Protein 7N7H (pdb70)

InterPro domains:
  IPR006638 Elp3/MiaA/NifB-like, radical SAM core domain [SM00729] (4-213)
  IPR007197 Radical SAM [PF04055] (9-141)
  IPR007197 Radical SAM [PS51918] (1-220)
  IPR007197 Radical SAM [SFLDS00029] (2-292)
  IPR013785 Aldolase-type TIM barrel [G3DSA:3.20.20.70] (3-265)
  IPR026372 S-adenosylmethionine-dependent nucleotide dehydratase RSAD2 [TIGR04278] (1-292)
  IPR051196 RSAD2 and Viperin antiviral [PTHR21339] (2-292)
  IPR058240 Radical SAM superfamily [SSF102114] (3-248)

B-factor: mean 20.27, std 10.83, range [7.97, 74.07]

Structure (mmCIF, N/CA/C/O backbone):
data_7N7H
#
_entry.id   7N7H
#
_cell.length_a   36.875
_cell.length_b   50.533
_cell.length_c   137.746
_cell.angle_alpha   90.000
_cell.angle_beta   90.000
_cell.angle_gamma   90.000
#
_symmetry.space_group_name_H-M   'P 21 21 21'
#
loop_
_entity.id
_entity.type
_entity.pdbx_description
1 polymer 'VIPERIN-LIKE ENZYME'
2 non-polymer 'IRON/SULFUR CLUSTER'
3 non-polymer S-ADENOSYLMETHIONINE
4 non-polymer "CYTIDINE-5'-TRIPHOSPHATE"
5 non-polymer 'SODIUM ION'
6 water water
#
loop_
_atom_site.group_PDB
_atom_site.id
_atom_site.type_symbol
_atom_site.label_atom_id
_atom_site.label_alt_id
_atom_site.label_comp_id
_atom_site.label_asym_id
_atom_site.label_entity_id
_atom_site.label_seq_id
_atom_site.pdbx_PDB_ins_code
_atom_site.Cartn_x
_atom_site.Cartn_y
_atom_site.Cartn_z
_atom_site.occupancy
_atom_site.B_iso_or_equiv
_atom_site.auth_seq_id
_atom_site.auth_comp_id
_atom_site.auth_asym_id
_atom_site.auth_atom_id
_atom_site.pdbx_PDB_model_num
ATOM 1 N N . MET A 1 1 ? 28.425 67.167 166.712 1.00 52.08 0 MET A N 1
ATOM 2 C CA . MET A 1 1 ? 27.072 67.066 166.158 1.00 48.99 0 MET A CA 1
ATOM 3 C C . MET A 1 1 ? 27.010 65.951 165.128 1.00 45.23 0 MET A C 1
ATOM 4 O O . MET A 1 1 ? 27.909 65.839 164.257 1.00 46.39 0 MET A O 1
ATOM 9 N N . THR A 1 2 ? 25.958 65.120 165.207 1.00 37.22 1 THR A N 1
ATOM 10 C CA . THR A 1 2 ? 25.827 64.036 164.239 1.00 31.26 1 THR A CA 1
ATOM 11 C C . THR A 1 2 ? 25.268 64.544 162.898 1.00 26.51 1 THR A C 1
ATOM 12 O O . THR A 1 2 ? 24.237 65.223 162.849 1.00 28.81 1 THR A O 1
ATOM 16 N N . VAL A 1 3 ? 25.953 64.177 161.825 1.00 23.11 2 VAL A N 1
ATOM 17 C CA . VAL A 1 3 ? 25.501 64.555 160.477 1.00 21.83 2 VAL A CA 1
ATOM 18 C C . VAL A 1 3 ? 24.461 63.542 160.024 1.00 20.33 2 VAL A C 1
ATOM 19 O O . VAL A 1 3 ? 24.737 62.310 160.084 1.00 21.79 2 VAL A O 1
ATOM 23 N N . PRO A 1 4 ? 23.323 63.988 159.482 1.00 18.70 3 PRO A N 1
ATOM 24 C CA . PRO A 1 4 ? 22.282 63.025 159.022 1.00 16.74 3 PRO A CA 1
ATOM 25 C C . PRO A 1 4 ? 22.611 62.490 157.636 1.00 16.73 3 PRO A C 1
ATOM 26 O O . PRO A 1 4 ? 21.924 62.820 156.651 1.00 16.77 3 PRO A O 1
ATOM 30 N N . VAL A 1 5 ? 23.607 61.593 157.566 1.00 15.21 4 VAL A N 1
ATOM 31 C CA A VAL A 1 5 ? 24.190 61.236 156.288 0.38 16.37 4 VAL A CA 1
ATOM 32 C CA B VAL A 1 5 ? 24.186 61.249 156.285 0.62 16.71 4 VAL A CA 1
ATOM 33 C C . VAL A 1 5 ? 23.228 60.424 155.432 1.00 14.63 4 VAL A C 1
ATOM 34 O O . VAL A 1 5 ? 23.258 60.536 154.177 1.00 14.71 4 VAL A O 1
ATOM 41 N N . SER A 1 6 ? 22.386 59.598 156.054 1.00 13.88 5 SER A N 1
ATOM 42 C CA . SER A 1 6 ? 21.522 58.685 155.321 1.00 12.09 5 SER A CA 1
ATOM 43 C C . SER A 1 6 ? 20.178 58.668 156.031 1.00 12.20 5 SER A C 1
ATOM 44 O O . SER A 1 6 ? 20.101 58.307 157.228 1.00 12.17 5 SER A O 1
ATOM 47 N N . VAL A 1 7 ? 19.128 59.064 155.329 1.00 10.64 6 VAL A N 1
ATOM 48 C CA . VAL A 1 7 ? 17.839 59.370 155.965 1.00 10.88 6 VAL A CA 1
ATOM 49 C C . VAL A 1 7 ? 16.674 58.671 155.266 1.00 12.32 6 VAL A C 1
ATOM 50 O O . VAL A 1 7 ? 16.595 58.671 154.027 1.00 12.54 6 VAL A O 1
ATOM 54 N N . ASN A 1 8 ? 15.797 58.067 156.043 1.00 10.38 7 ASN A N 1
ATOM 55 C CA . ASN A 1 8 ? 14.579 57.478 155.518 1.00 10.60 7 ASN A CA 1
ATOM 56 C C . ASN A 1 8 ? 13.428 58.460 155.662 1.00 11.80 7 ASN A C 1
ATOM 57 O O . ASN A 1 8 ? 13.253 59.091 156.724 1.00 13.52 7 ASN A O 1
ATOM 62 N N . TYR A 1 9 ? 12.706 58.681 154.587 1.00 10.35 8 TYR A N 1
ATOM 63 C CA . TYR A 1 9 ? 11.503 59.515 154.620 1.00 9.64 8 TYR A CA 1
ATOM 64 C C . TYR A 1 9 ? 10.267 58.693 154.313 1.00 10.24 8 TYR A C 1
ATOM 65 O O . TYR A 1 9 ? 10.089 58.249 153.179 1.00 10.63 8 TYR A O 1
ATOM 74 N N . HIS A 1 10 ? 9.538 58.373 155.357 1.00 10.16 9 HIS A N 1
ATOM 75 C CA . HIS A 1 10 ? 8.300 57.579 155.233 1.00 10.87 9 HIS A CA 1
ATOM 76 C C . HIS A 1 10 ? 7.186 58.559 154.927 1.00 11.39 9 HIS A C 1
ATOM 77 O O . HIS A 1 10 ? 6.435 59.029 155.810 1.00 11.24 9 HIS A O 1
ATOM 84 N N . PHE A 1 11 ? 7.068 58.890 153.642 1.00 11.51 10 PHE A N 1
ATOM 85 C CA . PHE A 1 11 ? 6.314 60.072 153.333 1.00 10.53 10 PHE A CA 1
ATOM 86 C C . PHE A 1 11 ? 4.820 59.782 153.368 1.00 10.82 10 PHE A C 1
ATOM 87 O O . PHE A 1 11 ? 4.019 60.739 153.420 1.00 12.61 10 PHE A O 1
ATOM 95 N N . THR A 1 12 ? 4.400 58.518 153.335 1.00 10.78 11 THR A N 1
ATOM 96 C CA . THR A 1 12 ? 3.005 58.129 153.470 1.00 11.59 11 THR A CA 1
ATOM 97 C C . THR A 1 12 ? 2.970 56.909 154.378 1.00 10.64 11 THR A C 1
ATOM 98 O O . THR A 1 12 ? 3.899 56.072 154.346 1.00 11.24 11 THR A O 1
ATOM 102 N N . ARG A 1 13 ? 1.853 56.764 155.121 1.00 10.62 12 ARG A N 1
ATOM 103 C CA . ARG A 1 13 ? 1.556 55.537 155.887 1.00 9.94 12 ARG A CA 1
ATOM 104 C C . ARG A 1 13 ? 0.533 54.658 155.192 1.00 12.79 12 ARG A C 1
ATOM 105 O O . ARG A 1 13 ? 0.184 53.608 155.737 1.00 12.50 12 ARG A O 1
ATOM 113 N N . GLN A 1 14 ? 0.013 55.046 154.026 1.00 13.00 13 GLN A N 1
ATOM 114 C CA . GLN A 1 14 ? -0.982 54.225 153.380 1.00 12.16 13 GLN A CA 1
ATOM 115 C C . GLN A 1 14 ? -0.276 53.056 152.683 1.00 10.22 13 GLN A C 1
ATOM 116 O O . GLN A 1 14 ? 0.843 53.210 152.200 1.00 12.62 13 GLN A O 1
ATOM 122 N N . CYS A 1 15 ? -0.922 51.899 152.647 1.00 11.32 14 CYS A N 1
ATOM 123 C CA . CYS A 1 15 ? -0.353 50.734 152.011 1.00 10.85 14 CYS A CA 1
ATOM 124 C C . CYS A 1 15 ? -1.445 49.880 151.441 1.00 14.55 14 CYS A C 1
ATOM 125 O O . CYS A 1 15 ? -2.560 49.825 151.975 1.00 15.73 14 CYS A O 1
ATOM 128 N N . ASN A 1 16 ? -1.110 49.115 150.407 1.00 14.08 15 ASN A N 1
ATOM 129 C CA . ASN A 1 16 ? -2.057 48.190 149.830 1.00 13.54 15 ASN A CA 1
ATOM 130 C C . ASN A 1 16 ? -1.931 46.780 150.344 1.00 12.81 15 ASN A C 1
ATOM 131 O O . ASN A 1 16 ? -2.785 45.961 149.980 1.00 15.80 15 ASN A O 1
ATOM 136 N N . TYR A 1 17 ? -0.888 46.431 151.107 1.00 11.54 16 TYR A N 1
ATOM 137 C CA . TYR A 1 17 ? -0.685 45.087 151.674 1.00 12.29 16 TYR A CA 1
ATOM 138 C C . TYR A 1 17 ? -1.108 45.088 153.147 1.00 13.67 16 TYR A C 1
ATOM 139 O O . TYR A 1 17 ? -1.640 46.072 153.668 1.00 14.52 16 TYR A O 1
ATOM 148 N N . GLN A 1 18 ? -0.946 43.943 153.784 1.00 13.53 17 GLN A N 1
ATOM 149 C CA . GLN A 1 18 ? -1.503 43.781 155.123 1.00 14.60 17 GLN A CA 1
ATOM 150 C C . GLN A 1 18 ? -0.566 43.000 156.012 1.00 15.03 17 GLN A C 1
ATOM 151 O O . GLN A 1 18 ? -1.038 42.231 156.862 1.00 15.65 17 GLN A O 1
ATOM 157 N N . CYS A 1 19 ? 0.735 43.154 155.841 1.00 11.79 18 CYS A N 1
ATOM 158 C CA . CYS A 1 19 ? 1.692 42.313 156.542 1.00 11.88 18 CYS A CA 1
ATOM 159 C C . CYS A 1 19 ? 1.444 42.346 158.043 1.00 12.09 18 CYS A C 1
ATOM 160 O O . CYS A 1 19 ? 1.382 43.426 158.689 1.00 11.00 18 CYS A O 1
ATOM 163 N N . GLY A 1 20 ? 1.344 41.142 158.615 1.00 12.00 19 GLY A N 1
ATOM 164 C CA . GLY A 1 20 ? 0.888 41.046 159.990 1.00 10.76 19 GLY A CA 1
ATOM 165 C C . GLY A 1 20 ? 1.840 41.648 161.030 1.00 11.45 19 GLY A C 1
ATOM 166 O O . GLY A 1 20 ? 1.394 41.981 162.133 1.00 13.89 19 GLY A O 1
ATOM 167 N N . PHE A 1 21 ? 3.119 41.737 160.724 1.00 11.41 20 PHE A N 1
ATOM 168 C CA . PHE A 1 21 ? 4.082 42.279 161.649 1.00 11.60 20 PHE A CA 1
ATOM 169 C C . PHE A 1 21 ? 4.433 43.713 161.336 1.00 10.50 20 PHE A C 1
ATOM 170 O O . PHE A 1 21 ? 5.361 44.256 161.981 1.00 9.86 20 PHE A O 1
ATOM 178 N N . CYS A 1 22 ? 3.789 44.344 160.363 1.00 9.91 21 CYS A N 1
ATOM 179 C CA . CYS A 1 22 ? 4.235 45.676 159.899 1.00 9.37 21 CYS A CA 1
ATOM 180 C C . CYS A 1 22 ? 4.516 46.593 161.071 1.00 9.76 21 CYS A C 1
ATOM 181 O O . CYS A 1 22 ? 3.618 46.833 161.889 1.00 10.75 21 CYS A O 1
ATOM 184 N N . PHE A 1 23 ? 5.702 47.261 161.036 1.00 9.21 22 PHE A N 1
ATOM 185 C CA . PHE A 1 23 ? 6.099 48.193 162.111 1.00 10.48 22 PHE A CA 1
ATOM 186 C C . PHE A 1 23 ? 5.981 49.658 161.702 1.00 10.15 22 PHE A C 1
ATOM 187 O O . PHE A 1 23 ? 6.461 50.546 162.393 1.00 11.19 22 PHE A O 1
ATOM 195 N N . HIS A 1 24 ? 5.313 49.945 160.581 1.00 9.66 23 HIS A N 1
ATOM 196 C CA . HIS A 1 24 ? 5.123 51.362 160.142 1.00 9.19 23 HIS A CA 1
ATOM 197 C C . HIS A 1 24 ? 3.751 51.406 159.477 1.00 10.92 23 HIS A C 1
ATOM 198 O O . HIS A 1 24 ? 3.573 51.392 158.237 1.00 10.84 23 HIS A O 1
ATOM 205 N N . THR A 1 25 ? 2.746 51.457 160.329 1.00 11.88 24 THR A N 1
ATOM 206 C CA . THR A 1 25 ? 1.366 51.124 159.993 1.00 10.26 24 THR A CA 1
ATOM 207 C C . THR A 1 25 ? 0.563 52.336 159.495 1.00 12.13 24 THR A C 1
ATOM 208 O O . THR A 1 25 ? 0.994 53.506 159.592 1.00 11.81 24 THR A O 1
ATOM 212 N N . ALA A 1 26 ? -0.662 52.068 159.040 1.00 12.12 25 ALA A N 1
ATOM 213 C CA . ALA A 1 26 ? -1.444 53.082 158.348 1.00 14.23 25 ALA A CA 1
ATOM 214 C C . ALA A 1 26 ? -2.253 53.888 159.365 1.00 14.37 25 ALA A C 1
ATOM 215 O O . ALA A 1 26 ? -3.514 54.008 159.368 1.00 15.53 25 ALA A O 1
ATOM 217 N N . LYS A 1 27 ? -1.512 54.554 160.269 1.00 13.17 26 LYS A N 1
ATOM 218 C CA . LYS A 1 27 ? -2.171 55.272 161.346 1.00 15.20 26 LYS A CA 1
ATOM 219 C C . LYS A 1 27 ? -2.763 56.619 160.905 1.00 13.97 26 LYS A C 1
ATOM 220 O O . LYS A 1 27 ? -3.532 57.209 161.643 1.00 16.17 26 LYS A O 1
ATOM 226 N N . THR A 1 28 ? -2.276 57.171 159.813 1.00 14.05 27 THR A N 1
ATOM 227 C CA . THR A 1 28 ? -2.775 58.392 159.206 1.00 13.55 27 THR A CA 1
ATOM 228 C C . THR A 1 28 ? -2.704 58.220 157.692 1.00 14.76 27 THR A C 1
ATOM 229 O O . THR A 1 28 ? -2.059 57.305 157.165 1.00 16.29 27 THR A O 1
ATOM 233 N N . SER A 1 29 ? -3.345 59.128 156.994 1.00 17.00 28 SER A N 1
ATOM 234 C CA . SER A 1 29 ? -3.232 59.280 155.554 1.00 19.01 28 SER A CA 1
ATOM 235 C C . SER A 1 29 ? -2.617 60.608 155.154 1.00 18.79 28 SER A C 1
ATOM 236 O O . SER A 1 29 ? -2.575 60.910 153.957 1.00 20.61 28 SER A O 1
ATOM 239 N N . PHE A 1 30 ? -2.092 61.364 156.110 1.00 16.07 29 PHE A N 1
ATOM 240 C CA . PHE A 1 30 ? -1.480 62.645 155.770 1.00 17.87 29 PHE A CA 1
ATOM 241 C C . PHE A 1 30 ? -0.221 62.446 154.917 1.00 17.38 29 PHE A C 1
ATOM 242 O O . PHE A 1 30 ? 0.642 61.608 155.251 1.00 14.57 29 PHE A O 1
ATOM 250 N N . VAL A 1 31 ? -0.065 63.301 153.874 1.00 14.21 30 VAL A N 1
ATOM 251 C CA . VAL A 1 31 ? 1.159 63.398 153.092 1.00 14.25 30 VAL A CA 1
ATOM 252 C C . VAL A 1 31 ? 1.421 64.890 152.923 1.00 13.29 30 VAL A C 1
ATOM 253 O O . VAL A 1 31 ? 0.486 65.658 152.650 1.00 16.39 30 VAL A O 1
ATOM 257 N N . LEU A 1 32 ? 2.674 65.277 153.041 1.00 14.00 31 LEU A N 1
ATOM 258 C CA . LEU A 1 32 ? 2.973 66.702 152.875 1.00 14.97 31 LEU A CA 1
ATOM 259 C C . LEU A 1 32 ? 2.700 67.122 151.429 1.00 16.94 31 LEU A C 1
ATOM 260 O O . LEU A 1 32 ? 2.915 66.349 150.490 1.00 15.81 31 LEU A O 1
ATOM 265 N N . PRO A 1 33 ? 2.289 68.366 151.218 1.00 17.97 32 PRO A N 1
ATOM 266 C CA . PRO A 1 33 ? 2.382 68.946 149.865 1.00 17.57 32 PRO A CA 1
ATOM 267 C C . PRO A 1 33 ? 3.799 68.757 149.345 1.00 16.39 32 PRO A C 1
ATOM 268 O O . PRO A 1 33 ? 4.776 68.861 150.094 1.00 16.22 32 PRO A O 1
ATOM 272 N N . ILE A 1 34 ? 3.905 68.423 148.063 1.00 17.07 33 ILE A N 1
ATOM 273 C CA . ILE A 1 34 ? 5.195 68.044 147.515 1.00 16.37 33 ILE A CA 1
ATOM 274 C C . ILE A 1 34 ? 6.235 69.171 147.677 1.00 16.44 33 ILE A C 1
ATOM 275 O O . ILE A 1 34 ? 7.416 68.906 147.909 1.00 17.42 33 ILE A O 1
ATOM 280 N N . GLU A 1 35 ? 5.816 70.423 147.632 1.00 16.57 34 GLU A N 1
ATOM 281 C CA . GLU A 1 35 ? 6.782 71.516 147.818 1.00 16.26 34 GLU A CA 1
ATOM 282 C C . GLU A 1 35 ? 7.309 71.573 149.231 1.00 17.33 34 GLU A C 1
ATOM 283 O O . GLU A 1 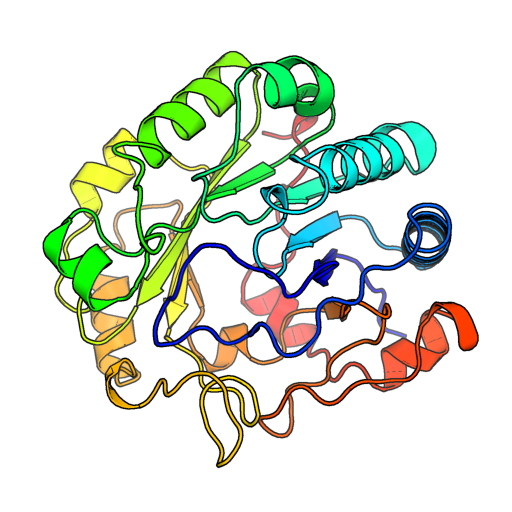35 ? 8.449 71.995 149.425 1.00 19.87 34 GLU A O 1
ATOM 289 N N . GLU A 1 36 ? 6.514 71.182 150.215 1.00 15.93 35 GLU A N 1
ATOM 290 C CA A GL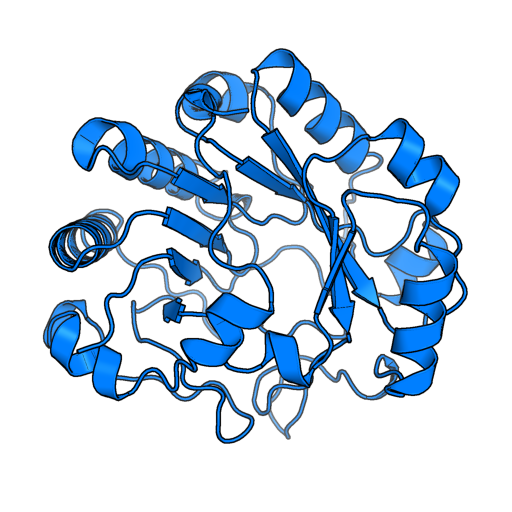U A 1 36 ? 7.018 71.16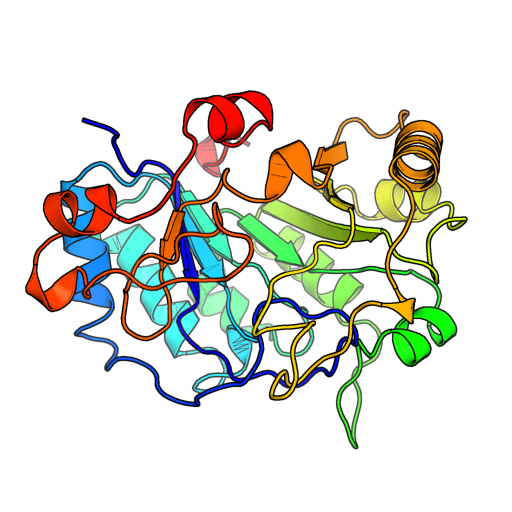1 151.582 0.44 17.98 35 GLU A CA 1
ATOM 291 C CA B GLU A 1 36 ? 7.002 71.149 151.590 0.56 18.10 35 GLU A CA 1
ATOM 292 C C . GLU A 1 36 ? 7.992 70.004 151.767 1.00 15.77 35 GLU A C 1
ATOM 293 O O . GLU A 1 36 ? 9.028 70.153 152.423 1.00 16.02 35 GLU A O 1
ATOM 304 N N . ALA A 1 37 ? 7.704 68.850 151.146 1.00 15.60 36 ALA A N 1
ATOM 305 C CA . ALA A 1 37 ? 8.640 67.738 151.201 1.00 12.84 36 ALA A CA 1
ATOM 306 C C . ALA A 1 37 ? 9.962 68.133 150.588 1.00 12.46 36 ALA A C 1
ATOM 307 O O . ALA A 1 37 ? 11.004 67.858 151.173 1.00 13.78 36 ALA A O 1
ATOM 309 N N . LYS A 1 38 ? 9.914 68.894 149.474 1.00 13.31 37 LYS A N 1
ATOM 310 C CA . LYS A 1 38 ? 11.158 69.325 148.821 1.00 13.53 37 LYS A CA 1
ATOM 311 C C . LYS A 1 38 ? 11.960 70.261 149.744 1.00 13.93 37 LYS A C 1
ATOM 312 O O . LYS A 1 38 ? 13.208 70.183 149.764 1.00 15.98 37 LYS A O 1
ATOM 318 N N . LYS A 1 39 ? 11.281 71.123 150.533 1.00 13.82 38 LYS A N 1
ATOM 319 C CA . LYS A 1 39 ? 11.985 72.011 151.469 1.00 14.27 38 LYS A CA 1
ATOM 320 C C . LYS A 1 39 ? 12.645 71.232 152.565 1.00 13.90 38 LYS A C 1
ATOM 321 O O . LYS A 1 39 ? 13.758 71.551 152.966 1.00 15.10 38 LYS A O 1
ATOM 327 N N . GLY A 1 40 ? 12.038 70.127 152.986 1.00 13.89 39 GLY A N 1
ATOM 328 C CA . GLY A 1 40 ? 12.662 69.287 153.990 1.00 12.99 39 GLY A CA 1
ATOM 329 C C . GLY A 1 40 ? 13.882 68.597 153.410 1.00 12.76 39 GLY A C 1
ATOM 330 O O . GLY A 1 40 ? 14.935 68.506 154.058 1.00 12.87 39 GLY A O 1
ATOM 331 N N . LEU A 1 41 ? 13.751 68.086 152.167 1.00 12.51 40 LEU A N 1
ATOM 332 C CA . LEU A 1 41 ? 14.893 67.420 151.569 1.00 14.06 40 LEU A CA 1
ATOM 333 C C . LEU A 1 41 ? 16.046 68.394 151.352 1.00 13.04 40 LEU A C 1
ATOM 334 O O . LEU A 1 41 ? 17.204 68.016 151.533 1.00 13.41 40 LEU A O 1
ATOM 339 N N . LEU A 1 42 ? 15.752 69.618 150.896 1.00 13.49 41 LEU A N 1
ATOM 340 C CA . LEU A 1 42 ? 16.789 70.630 150.758 1.00 14.15 41 LEU A CA 1
ATOM 341 C C . LEU A 1 42 ? 17.526 70.871 152.085 1.00 16.20 41 LEU A C 1
ATOM 342 O O . LEU A 1 42 ? 18.770 70.910 152.095 1.00 14.70 41 LEU A O 1
ATOM 347 N N . MET A 1 43 ? 16.789 71.114 153.188 1.00 14.38 42 MET A N 1
ATOM 348 C CA . MET A 1 43 ? 17.520 71.405 154.438 1.00 16.09 42 MET A CA 1
ATOM 349 C C . MET A 1 43 ? 18.303 70.164 154.907 1.00 14.32 42 MET A C 1
ATOM 350 O O . MET A 1 43 ? 19.361 70.335 155.481 1.00 14.72 42 MET A O 1
ATOM 355 N N . LEU A 1 44 ? 17.827 68.939 154.629 1.00 13.61 43 LEU A N 1
ATOM 356 C CA . LEU A 1 44 ? 18.600 67.748 154.954 1.00 13.29 43 LEU A CA 1
ATOM 357 C C . LEU A 1 44 ? 19.892 67.677 154.169 1.00 14.02 43 LEU A C 1
ATOM 358 O O . LEU A 1 44 ? 20.968 67.430 154.751 1.00 14.77 43 LEU A O 1
ATOM 363 N N . MET A 1 45 ? 19.849 67.995 152.847 1.00 13.65 44 MET A N 1
ATOM 364 C CA . MET A 1 45 ? 21.072 68.013 152.086 1.00 14.81 44 MET A CA 1
ATOM 365 C C . MET A 1 45 ? 22.008 69.079 152.652 1.00 14.81 44 MET A C 1
ATOM 366 O O . MET A 1 45 ? 23.213 68.836 152.812 1.00 16.56 44 MET A O 1
ATOM 371 N N . LYS A 1 46 ? 21.468 70.276 152.991 1.00 15.18 45 LYS A N 1
ATOM 372 C CA . LYS A 1 46 ? 22.338 71.317 153.543 1.00 16.02 45 LYS A CA 1
ATOM 373 C C . LYS A 1 46 ? 23.015 70.870 154.866 1.00 16.12 45 LYS A C 1
ATOM 374 O O . LYS A 1 46 ? 24.097 71.373 155.203 1.00 18.16 45 LYS A O 1
ATOM 380 N N . ALA A 1 47 ? 22.345 69.984 155.645 1.00 15.51 46 ALA A N 1
ATOM 381 C CA . ALA A 1 47 ? 22.895 69.474 156.873 1.00 16.61 46 ALA A CA 1
ATOM 382 C C . ALA A 1 47 ? 23.886 68.353 156.624 1.00 17.17 46 ALA A C 1
ATOM 383 O O . ALA A 1 47 ? 24.496 67.865 157.594 1.00 20.05 46 ALA A O 1
ATOM 385 N N . GLY A 1 48 ? 24.053 67.886 155.393 1.00 15.32 47 GLY A N 1
ATOM 386 C CA . GLY A 1 48 ? 24.990 66.823 155.098 1.00 15.12 47 GLY A CA 1
ATOM 387 C C . GLY A 1 48 ? 24.384 65.506 154.646 1.00 17.34 47 GLY A C 1
ATOM 388 O O . GLY A 1 48 ? 25.126 64.505 154.546 1.00 18.84 47 GLY A O 1
ATOM 389 N N . MET A 1 49 ? 23.051 65.434 154.452 1.00 13.75 48 MET A N 1
ATOM 390 C CA . MET A 1 49 ? 22.465 64.198 153.914 1.00 14.13 48 MET A CA 1
ATOM 391 C C . MET A 1 49 ? 23.053 63.864 152.535 1.00 15.76 48 MET A C 1
ATOM 392 O O . MET A 1 49 ? 23.087 64.699 151.621 1.00 15.22 48 MET A O 1
ATOM 397 N N . GLU A 1 50 ? 23.552 62.607 152.404 1.00 15.40 49 GLU A N 1
ATOM 398 C CA . GLU A 1 50 ? 24.080 62.124 151.133 1.00 15.85 49 GLU A CA 1
ATOM 399 C C . GLU A 1 50 ? 23.240 61.033 150.517 1.00 13.74 49 GLU A C 1
ATOM 400 O O . GLU A 1 50 ? 23.289 60.843 149.289 1.00 14.58 49 GLU A O 1
ATOM 406 N N . LYS A 1 51 ? 22.466 60.308 151.326 1.00 13.54 50 LYS A N 1
ATOM 407 C CA . LYS A 1 51 ? 21.582 59.251 150.844 1.00 1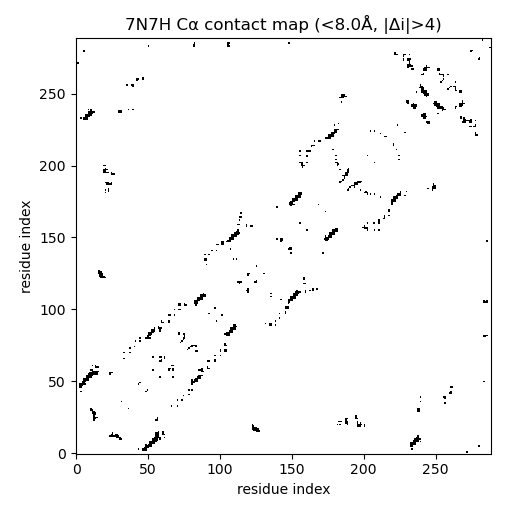2.03 50 LYS A CA 1
ATOM 408 C C . LYS A 1 51 ? 20.202 59.470 151.433 1.00 12.03 50 LYS A C 1
ATOM 409 O O . LYS A 1 51 ? 20.064 59.740 152.645 1.00 12.79 50 LYS A O 1
ATOM 415 N N . VAL A 1 52 ? 19.185 59.413 150.584 1.00 10.82 51 VAL A N 1
ATOM 416 C CA . VAL A 1 52 ? 17.800 59.400 151.033 1.00 10.44 51 VAL A CA 1
ATOM 417 C C . VAL A 1 52 ? 17.113 58.131 150.545 1.00 10.94 51 VAL A C 1
ATOM 418 O O . VAL A 1 52 ? 17.351 57.692 149.407 1.00 11.51 51 VAL A O 1
ATOM 422 N N . ASN A 1 53 ? 16.369 57.506 151.436 1.00 10.06 52 ASN A N 1
ATOM 423 C CA . ASN A 1 53 ? 15.530 56.363 151.092 1.00 9.80 52 ASN A CA 1
ATOM 424 C C . ASN A 1 53 ? 14.042 56.688 151.304 1.00 10.36 52 ASN A C 1
ATOM 425 O O . ASN A 1 53 ? 13.671 57.146 152.408 1.00 10.79 52 ASN A O 1
ATOM 430 N N . PHE A 1 54 ? 13.214 56.544 150.259 1.00 9.28 53 PHE A N 1
ATOM 431 C CA . PHE A 1 54 ? 11.790 56.780 150.391 1.00 9.20 53 PHE A CA 1
ATOM 432 C C . PHE A 1 54 ? 11.118 55.477 150.778 1.00 10.55 53 PHE A C 1
ATOM 433 O O . PHE A 1 54 ? 11.326 54.410 150.149 1.00 10.93 53 PHE A O 1
ATOM 441 N N . SER A 1 55 ? 10.323 55.556 151.835 1.00 11.09 54 SER A N 1
ATOM 442 C CA . SER A 1 55 ? 9.662 54.401 152.446 1.00 13.87 54 SER A CA 1
ATOM 443 C C . SER A 1 55 ? 8.235 54.822 152.777 1.00 12.29 54 SER A C 1
ATOM 444 O O . SER A 1 55 ? 7.673 55.857 152.349 1.00 11.39 54 SER A O 1
ATOM 447 N N . GLY A 1 56 ? 7.637 54.008 153.662 1.00 15.64 55 GLY A N 1
ATOM 448 C CA . GLY A 1 56 ? 6.248 54.244 153.993 1.00 15.61 55 GLY A CA 1
ATOM 449 C C . GLY A 1 56 ? 5.831 53.215 155.025 1.00 11.57 55 GLY A C 1
ATOM 450 O O . GLY A 1 56 ? 6.649 52.808 155.854 1.00 12.93 55 GLY A O 1
ATOM 451 N N . GLY A 1 57 ? 4.594 52.703 154.981 1.00 10.14 56 GLY A N 1
ATOM 452 C CA . GLY A 1 57 ? 3.674 52.840 153.867 1.00 11.34 56 GLY A CA 1
ATOM 453 C C . GLY A 1 57 ? 4.224 52.237 152.567 1.00 11.24 56 GLY A C 1
ATOM 454 O O . GLY A 1 57 ? 5.398 51.833 152.528 1.00 11.70 56 GLY A O 1
ATOM 455 N N . GLU A 1 58 ? 3.413 52.253 151.510 1.00 10.33 57 GLU A N 1
ATOM 456 C CA . GLU A 1 58 ? 3.902 51.811 150.180 1.00 10.80 57 GLU A CA 1
ATOM 457 C C . GLU A 1 58 ? 4.179 53.049 149.335 1.00 11.28 57 GLU A C 1
ATOM 458 O O . GLU A 1 58 ? 3.232 53.715 148.866 1.00 11.14 57 GLU A O 1
ATOM 464 N N . PRO A 1 59 ? 5.417 53.343 149.018 1.00 10.01 58 PRO A N 1
ATOM 465 C CA . PRO A 1 59 ? 5.689 54.594 148.263 1.00 10.90 58 PRO A CA 1
ATOM 466 C C . PRO A 1 59 ? 5.022 54.655 146.912 1.00 12.04 58 PRO A C 1
ATOM 467 O O . PRO A 1 59 ? 4.638 55.767 146.507 1.00 13.91 58 PRO A O 1
ATOM 471 N N . PHE A 1 60 ? 4.794 53.539 146.210 1.00 12.45 59 PHE A N 1
ATOM 472 C CA . PHE A 1 60 ? 4.197 53.672 144.894 1.00 12.21 59 PHE A CA 1
ATOM 473 C C . PHE A 1 60 ? 2.696 53.789 144.907 1.00 15.65 59 PHE A C 1
ATOM 474 O O . PHE A 1 60 ? 2.105 53.958 143.838 1.00 15.46 59 PHE A O 1
ATOM 482 N N . LEU A 1 61 ? 2.049 53.728 146.069 1.00 13.89 60 LEU A N 1
ATOM 483 C CA . LEU A 1 61 ? 0.611 53.830 146.109 1.00 15.37 60 LEU A CA 1
ATOM 484 C C . LEU A 1 61 ? 0.174 55.276 146.010 1.00 17.07 60 LEU A C 1
ATOM 485 O O . LEU A 1 61 ? -0.868 55.524 145.446 1.00 18.69 60 LEU A O 1
ATOM 490 N N . HIS A 1 62 ? 0.982 56.217 146.475 1.00 13.81 61 HIS A N 1
ATOM 491 C CA . HIS A 1 62 ? 0.550 57.621 146.510 1.00 15.30 61 HIS A CA 1
ATOM 492 C C . HIS A 1 62 ? 0.617 58.219 145.118 1.00 16.79 61 HIS A C 1
ATOM 493 O O . HIS A 1 62 ? 1.686 58.278 144.483 1.00 15.71 61 HIS A O 1
ATOM 500 N N . ASP A 1 63 ? -0.511 58.773 144.662 1.00 16.24 62 ASP A N 1
ATOM 501 C CA . ASP A 1 63 ? -0.586 59.483 143.374 1.00 15.78 62 ASP A CA 1
ATOM 502 C C . ASP A 1 63 ? -0.030 58.631 142.232 1.00 17.21 62 ASP A C 1
ATOM 503 O O . ASP A 1 63 ? 0.681 59.124 141.360 1.00 18.09 62 ASP A O 1
ATOM 508 N N . ARG A 1 64 ? -0.317 57.326 142.250 1.00 14.99 63 ARG A N 1
ATOM 509 C CA . ARG A 1 64 ? 0.122 56.440 141.186 1.00 15.85 63 ARG A CA 1
ATOM 510 C C . ARG A 1 64 ? 1.614 56.471 140.950 1.00 16.74 63 ARG A C 1
ATOM 511 O O . ARG A 1 64 ? 2.064 56.271 139.814 1.00 19.81 63 ARG A O 1
ATOM 519 N N . GLY A 1 65 ? 2.401 56.663 142.011 1.00 14.33 64 GLY A N 1
ATOM 520 C CA . GLY A 1 65 ? 3.871 56.683 141.874 1.00 14.50 64 GLY A CA 1
ATOM 521 C C . GLY A 1 65 ? 4.453 58.029 141.479 1.00 12.99 64 GLY A C 1
ATOM 522 O O . GLY A 1 65 ? 5.693 58.211 141.523 1.00 14.05 64 GLY A O 1
ATOM 523 N N . LYS A 1 66 ? 3.608 59.020 141.155 1.00 13.37 65 LYS A N 1
ATOM 524 C CA . LYS A 1 66 ? 4.165 60.294 140.653 1.00 14.41 65 LYS A CA 1
ATOM 525 C C . LYS A 1 66 ? 4.868 61.069 141.777 1.00 14.81 65 LYS A C 1
ATOM 526 O O . LYS A 1 66 ? 5.855 61.768 141.520 1.00 15.61 65 LYS A O 1
ATOM 532 N N . PHE A 1 67 ? 4.382 60.974 143.006 1.00 13.65 66 PHE A N 1
ATOM 533 C CA . PHE A 1 67 ? 4.981 61.740 144.103 1.00 13.84 66 PHE A CA 1
ATOM 534 C C . PHE A 1 67 ? 6.393 61.249 144.381 1.00 14.30 66 PHE A C 1
ATOM 535 O O . PHE A 1 67 ? 7.353 62.054 144.423 1.00 12.89 66 PHE A O 1
ATOM 543 N N . VAL A 1 68 ? 6.568 59.915 144.535 1.00 12.70 67 VAL A N 1
ATOM 544 C CA . VAL A 1 68 ? 7.907 59.386 144.793 1.00 11.81 67 VAL A CA 1
ATOM 545 C C . VAL A 1 68 ? 8.817 59.621 143.577 1.00 12.23 67 VAL A C 1
ATOM 546 O O . VAL A 1 68 ? 9.991 59.954 143.740 1.00 12.81 67 VAL A O 1
ATOM 550 N N . GLY A 1 69 ? 8.289 59.533 142.358 1.00 11.48 68 GLY A N 1
ATOM 551 C CA . GLY A 1 69 ? 9.080 59.847 141.174 1.00 14.57 68 GLY A CA 1
ATOM 552 C C . GLY A 1 69 ? 9.644 61.259 141.216 1.00 13.07 68 GLY A C 1
ATOM 553 O O . GLY A 1 69 ? 10.851 61.477 141.008 1.00 12.63 68 GLY A O 1
ATOM 554 N N . GLU A 1 70 ? 8.762 62.234 141.476 1.00 13.85 69 GLU A N 1
ATOM 555 C CA . GLU A 1 70 ? 9.195 63.635 141.525 1.00 15.00 69 GLU A CA 1
ATOM 556 C C . GLU A 1 70 ? 10.205 63.876 142.646 1.00 15.46 69 GLU A C 1
ATOM 557 O O . GLU A 1 70 ? 11.171 64.612 142.444 1.00 15.86 69 GLU A O 1
ATOM 563 N N . LEU A 1 71 ? 10.014 63.241 143.819 1.00 14.05 70 LEU A N 1
ATOM 564 C CA . LEU A 1 71 ? 11.011 63.381 144.883 1.00 15.10 70 LEU A CA 1
ATOM 565 C C . LEU A 1 71 ? 12.370 62.775 144.498 1.00 14.33 70 LEU A C 1
ATOM 566 O O . LEU A 1 71 ? 13.403 63.400 144.746 1.00 13.61 70 LEU A O 1
ATOM 571 N N . VAL A 1 72 ? 12.382 61.633 143.830 1.00 12.06 71 VAL A N 1
ATOM 572 C CA . VAL A 1 72 ? 13.617 61.030 143.330 1.00 12.04 71 VAL A CA 1
ATOM 573 C C . VAL A 1 72 ? 14.289 61.969 142.341 1.00 14.23 71 VAL A C 1
ATOM 574 O O . VAL A 1 72 ? 15.480 62.259 142.485 1.00 14.67 71 VAL A O 1
ATOM 578 N N . ARG A 1 73 ? 13.536 62.507 141.379 1.00 12.96 72 ARG A N 1
ATOM 579 C CA . ARG A 1 73 ? 14.109 63.413 140.396 1.00 14.45 72 ARG A CA 1
ATOM 580 C C . ARG A 1 73 ? 14.637 64.696 141.067 1.00 14.89 72 ARG A C 1
ATOM 581 O O . ARG A 1 73 ? 15.713 65.178 140.735 1.00 15.51 72 ARG A O 1
ATOM 589 N N . TYR A 1 74 ? 13.887 65.257 142.018 1.00 14.87 73 TYR A N 1
ATOM 590 C CA . TYR A 1 74 ? 14.328 66.445 142.734 1.00 15.97 73 TYR A CA 1
ATOM 591 C C . TYR A 1 74 ? 15.639 66.188 143.478 1.00 15.98 73 TYR A C 1
ATOM 592 O O . TYR A 1 74 ? 16.586 66.976 143.382 1.00 14.46 73 TYR A O 1
ATOM 601 N N . CYS A 1 75 ? 15.727 65.045 144.176 1.00 13.42 74 CYS A N 1
ATOM 602 C CA . CYS A 1 75 ? 16.928 64.784 144.955 1.00 16.17 74 CYS A CA 1
ATOM 603 C C . CYS A 1 75 ? 18.116 64.546 144.054 1.00 16.25 74 CYS A C 1
ATOM 604 O O . CYS A 1 75 ? 19.209 64.944 144.388 1.00 16.80 74 CYS A O 1
ATOM 607 N N . LYS A 1 76 ? 17.937 63.868 142.909 1.00 16.22 75 LYS A N 1
ATOM 608 C CA . LYS A 1 76 ? 19.061 63.557 142.055 1.00 17.33 75 LYS A CA 1
ATOM 609 C C . LYS A 1 76 ? 19.469 64.760 141.225 1.00 17.92 75 LYS A C 1
ATOM 610 O O . LYS A 1 76 ? 20.660 65.033 141.091 1.00 19.51 75 LYS A O 1
ATOM 616 N N . GLN A 1 77 ? 18.488 65.449 140.597 1.00 16.38 76 GLN A N 1
ATOM 617 C CA . GLN A 1 77 ? 18.812 66.535 139.658 1.00 20.14 76 GLN A CA 1
ATOM 618 C C . GLN A 1 77 ? 19.001 67.891 140.326 1.00 22.20 76 GLN A C 1
ATOM 619 O O . GLN A 1 77 ? 19.841 68.688 139.853 1.00 25.86 76 GLN A O 1
ATOM 625 N N . GLU A 1 78 ? 18.188 68.228 141.348 1.00 18.64 77 GLU A N 1
ATOM 626 C CA . GLU A 1 78 ? 18.280 69.547 141.962 1.00 18.59 77 GLU A CA 1
ATOM 627 C C . GLU A 1 78 ? 19.201 69.555 143.185 1.00 19.94 77 GLU A C 1
ATOM 628 O O . GLU A 1 78 ? 20.013 70.470 143.333 1.00 22.29 77 GLU A O 1
ATOM 634 N N . LEU A 1 79 ? 19.116 68.570 144.052 1.00 16.61 78 LEU A N 1
ATOM 635 C CA . LEU A 1 79 ? 19.981 68.451 145.227 1.00 18.58 78 LEU A CA 1
ATOM 636 C C . LEU A 1 79 ? 21.309 67.731 144.939 1.00 19.45 78 LEU A C 1
ATOM 637 O O . LEU A 1 79 ? 22.204 67.732 145.803 1.00 21.10 78 LEU A O 1
ATOM 642 N N . GLU A 1 80 ? 21.453 67.090 143.776 1.00 17.09 79 GLU A N 1
ATOM 643 C CA . GLU A 1 80 ? 22.675 66.345 143.447 1.00 18.30 79 GLU A CA 1
ATOM 644 C C . GLU A 1 80 ? 23.086 65.289 144.491 1.00 17.96 79 GLU A C 1
ATOM 645 O O . GLU A 1 80 ? 24.275 64.987 144.652 1.00 19.04 79 GLU A O 1
ATOM 651 N N . LEU A 1 81 ? 22.131 64.647 145.114 1.00 17.09 80 LEU A N 1
ATOM 652 C CA . LEU A 1 81 ? 22.467 63.687 146.161 1.00 19.34 80 LEU A CA 1
ATOM 653 C C . LEU A 1 81 ? 23.265 62.508 145.609 1.00 18.34 80 LEU A C 1
ATOM 654 O O . LEU A 1 81 ? 22.959 61.982 144.534 1.00 17.35 80 LEU A O 1
ATOM 659 N N . PRO A 1 82 ? 24.285 62.056 146.330 1.00 17.82 81 PRO A N 1
ATOM 660 C CA . PRO A 1 82 ? 25.019 60.888 145.865 1.00 18.65 81 PRO A CA 1
ATOM 661 C C . PRO A 1 82 ? 24.150 59.660 145.713 1.00 16.85 81 PRO A C 1
ATOM 662 O O . PRO A 1 82 ? 24.389 58.877 144.801 1.00 18.91 81 PRO A O 1
ATOM 666 N N . SER A 1 83 ? 23.173 59.454 146.602 1.00 14.96 82 SER A N 1
ATOM 667 C CA . SER A 1 83 ? 22.400 58.208 146.590 1.00 13.70 82 SER A CA 1
ATOM 668 C C . SER A 1 83 ? 20.939 58.513 146.831 1.00 13.07 82 SER A C 1
ATOM 669 O O . SER A 1 83 ? 20.599 59.156 147.835 1.00 14.05 82 SER A O 1
ATOM 672 N N . VAL A 1 84 ? 20.087 57.982 145.961 1.00 12.05 83 VAL A N 1
ATOM 673 C CA . VAL A 1 84 ? 18.628 58.035 146.125 1.00 11.11 83 VAL A CA 1
ATOM 674 C C . VAL A 1 84 ? 18.116 56.618 145.991 1.00 10.81 83 VAL A C 1
ATOM 675 O O . VAL A 1 84 ? 18.390 55.936 144.988 1.00 12.19 83 VAL A O 1
ATOM 679 N N . SER A 1 85 ? 17.368 56.168 146.989 1.00 10.80 84 SER A N 1
ATOM 680 C CA . SER A 1 85 ? 16.821 54.790 146.980 1.00 10.52 84 SER A CA 1
ATOM 681 C C . SER A 1 85 ? 15.337 54.773 147.393 1.00 9.96 84 SER A C 1
ATOM 682 O O . SER A 1 85 ? 14.819 55.764 147.948 1.00 11.20 84 SER A O 1
ATOM 685 N N . ILE A 1 86 ? 14.687 53.639 147.155 1.00 9.64 85 ILE A N 1
ATOM 686 C CA . ILE A 1 86 ? 13.328 53.420 147.594 1.00 11.55 85 ILE A CA 1
ATOM 687 C C . ILE A 1 86 ? 13.281 52.015 148.192 1.00 11.92 85 ILE A C 1
ATOM 688 O O . ILE A 1 86 ? 14.017 51.122 147.762 1.00 10.94 85 ILE A O 1
ATOM 693 N N . VAL A 1 87 ? 12.413 51.796 149.191 1.00 8.97 86 VAL A N 1
ATOM 694 C CA A VAL A 1 87 ? 12.041 50.459 149.617 0.57 8.87 86 VAL A CA 1
ATOM 695 C CA B VAL A 1 87 ? 12.035 50.461 149.665 0.43 8.86 86 VAL A CA 1
ATOM 696 C C . VAL A 1 87 ? 10.562 50.285 149.352 1.00 9.24 86 VAL A C 1
ATOM 697 O O . VAL A 1 87 ? 9.741 51.128 149.730 1.00 11.12 86 VAL A O 1
ATOM 704 N N . SER A 1 88 ? 10.218 49.224 148.653 1.00 9.00 87 SER A N 1
ATOM 705 C CA . SER A 1 88 ? 8.858 49.037 148.161 1.00 9.13 87 SER A CA 1
ATOM 706 C C . SER A 1 88 ? 8.422 47.574 148.225 1.00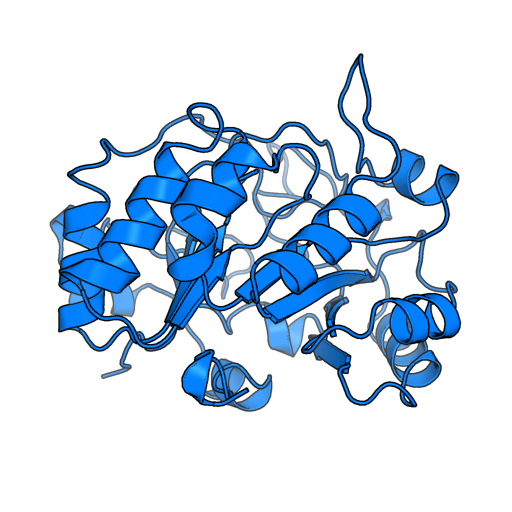 10.58 87 SER A C 1
ATOM 707 O O . SER A 1 88 ? 9.263 46.669 148.108 1.00 11.23 87 SER A O 1
ATOM 710 N N . ASN A 1 89 ? 7.076 47.352 148.375 1.00 9.62 88 ASN A N 1
ATOM 711 C CA . ASN A 1 89 ? 6.598 45.979 148.193 1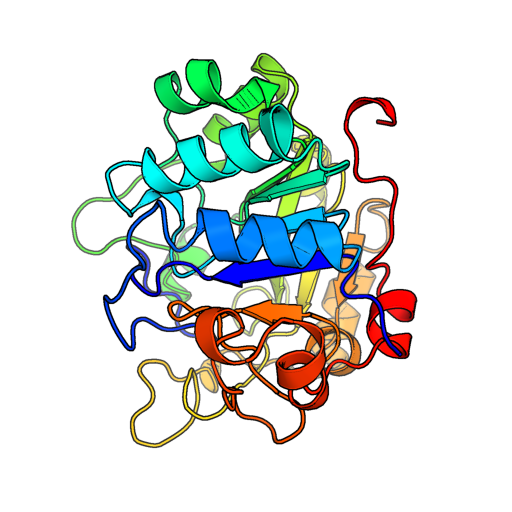.00 9.54 88 ASN A CA 1
ATOM 712 C C . ASN A 1 89 ? 6.574 45.509 146.739 1.00 12.29 88 ASN A C 1
ATOM 713 O O . ASN A 1 89 ? 6.262 44.330 146.508 1.00 13.29 88 ASN A O 1
ATOM 718 N N . GLY A 1 90 ? 6.817 46.407 145.760 1.00 10.05 89 GLY A N 1
ATOM 719 C CA . GLY A 1 90 ? 6.955 46.049 144.356 1.00 11.31 89 GLY A CA 1
ATOM 720 C C . GLY A 1 90 ? 5.685 45.902 143.572 1.00 14.37 89 GLY A C 1
ATOM 721 O O . GLY A 1 90 ? 5.742 45.934 142.336 1.00 18.02 89 GLY A O 1
ATOM 722 N N . SER A 1 91 ? 4.546 45.775 144.215 1.00 12.50 90 SER A N 1
ATOM 723 C CA . SER A 1 91 ? 3.303 45.439 143.523 1.00 14.60 90 SER A CA 1
ATOM 724 C C . SER A 1 91 ? 2.801 46.512 142.581 1.00 15.15 90 SER A C 1
ATOM 725 O O . SER A 1 91 ? 2.078 46.166 141.675 1.00 15.84 90 SER A O 1
ATOM 728 N N . LEU A 1 92 ? 3.212 47.775 142.733 1.00 13.17 91 LEU A N 1
ATOM 729 C CA . LEU A 1 92 ? 2.610 48.855 141.971 1.00 14.40 91 LEU A CA 1
ATOM 730 C C . LEU A 1 92 ? 3.654 49.561 141.136 1.00 16.59 91 LEU A C 1
ATOM 731 O O . LEU A 1 92 ? 3.427 50.694 140.711 1.00 19.64 91 LEU A O 1
ATOM 736 N N . ILE A 1 93 ? 4.812 48.944 140.903 1.00 16.50 92 ILE A N 1
ATOM 737 C CA . ILE A 1 93 ? 5.846 49.564 140.081 1.00 16.60 92 ILE A CA 1
ATOM 738 C C . ILE A 1 93 ? 5.619 49.188 138.617 1.00 17.37 92 ILE A C 1
ATOM 739 O O . ILE A 1 93 ? 5.647 48.006 138.253 1.00 18.43 92 ILE A O 1
ATOM 744 N N . ARG A 1 94 ? 5.496 50.201 137.759 1.00 17.64 93 ARG A N 1
ATOM 745 C CA . ARG A 1 94 ? 5.151 49.996 136.357 1.00 17.86 93 ARG A CA 1
ATOM 746 C C . ARG A 1 94 ? 6.294 50.434 135.442 1.00 16.27 93 ARG A C 1
ATOM 747 O O . ARG A 1 94 ? 7.108 51.287 135.791 1.00 16.39 93 ARG A O 1
ATOM 755 N N . ASP A 1 95 ? 6.318 49.872 134.241 1.00 19.15 94 ASP A N 1
ATOM 756 C CA . ASP A 1 95 ? 7.362 50.185 133.285 1.00 16.72 94 ASP A CA 1
ATOM 757 C C . ASP A 1 95 ? 7.436 51.672 132.913 1.00 17.34 94 ASP A C 1
ATOM 758 O O . ASP A 1 95 ? 8.539 52.246 132.843 1.00 16.41 94 ASP A O 1
ATOM 763 N N . ASN A 1 96 ? 6.274 52.340 132.774 1.00 18.12 95 ASN A N 1
ATOM 764 C CA . ASN A 1 96 ? 6.333 53.776 132.421 1.00 19.78 95 ASN A CA 1
ATOM 765 C C . ASN A 1 96 ? 7.020 54.607 133.510 1.00 19.21 95 ASN A C 1
ATOM 766 O O . ASN A 1 96 ? 7.763 55.559 133.197 1.00 16.87 95 ASN A O 1
ATOM 771 N N . TRP A 1 97 ? 6.824 54.240 134.775 1.00 18.07 96 TRP A N 1
ATOM 772 C CA . TRP A 1 97 ? 7.521 54.942 135.847 1.00 15.59 96 TRP A CA 1
ATOM 773 C C . TRP A 1 97 ? 9.027 54.739 135.705 1.00 16.04 96 TRP A C 1
ATOM 774 O O . TRP A 1 97 ? 9.831 55.679 135.838 1.00 14.89 96 TRP A O 1
ATOM 785 N N . PHE A 1 98 ? 9.449 53.486 135.492 1.00 15.83 97 PHE A N 1
ATOM 786 C CA . PHE A 1 98 ? 10.879 53.245 135.371 1.00 16.22 97 PHE A CA 1
ATOM 787 C C . PHE A 1 98 ? 11.493 54.026 134.211 1.00 17.50 97 PHE A C 1
ATOM 788 O O . PHE A 1 98 ? 12.631 54.538 134.291 1.00 20.96 97 PHE A O 1
ATOM 796 N N . ASN A 1 99 ? 10.783 54.076 133.091 1.00 15.78 98 ASN A N 1
ATOM 797 C CA . ASN A 1 99 ? 11.341 54.775 131.947 1.00 19.27 98 ASN A CA 1
ATOM 798 C C . ASN A 1 99 ? 11.490 56.255 132.228 1.00 20.27 98 ASN A C 1
ATOM 799 O O . ASN A 1 99 ? 12.414 56.890 131.734 1.00 23.60 98 ASN A O 1
ATOM 804 N N . LYS A 1 100 ? 10.614 56.825 133.055 1.00 16.83 99 LYS A N 1
ATOM 805 C CA . LYS A 1 100 ? 10.699 58.236 133.377 1.00 16.04 99 LYS A CA 1
ATOM 806 C C . LYS A 1 100 ? 11.704 58.519 134.475 1.00 19.87 99 LYS A C 1
ATOM 807 O O . LYS A 1 100 ? 12.405 59.544 134.412 1.00 19.97 99 LYS A O 1
ATOM 813 N N . TYR A 1 101 ? 11.715 57.710 135.539 1.00 15.54 100 TYR A N 1
ATOM 814 C CA . TYR A 1 101 ? 12.476 58.046 136.744 1.00 15.26 100 TYR A CA 1
ATOM 815 C C . TYR A 1 101 ? 13.663 57.154 137.033 1.00 16.00 100 TYR A C 1
ATOM 816 O O . TYR A 1 101 ? 14.470 57.506 137.905 1.00 17.39 100 TYR A O 1
ATOM 825 N N . GLY A 1 102 ? 13.814 56.026 136.358 1.00 16.40 101 GLY A N 1
ATOM 826 C CA . GLY A 1 102 ? 14.881 55.116 136.779 1.00 18.47 101 GLY A CA 1
ATOM 827 C C . GLY A 1 102 ? 16.291 55.677 136.629 1.00 19.12 101 GLY A C 1
ATOM 828 O O . GLY A 1 102 ? 17.189 55.292 137.392 1.00 19.77 101 GLY A O 1
ATOM 829 N N . GLU A 1 103 ? 16.529 56.589 135.693 1.00 20.23 102 GLU A N 1
ATOM 830 C CA . GLU A 1 103 ? 17.868 57.145 135.584 1.00 20.84 102 GLU A CA 1
ATOM 831 C C . GLU A 1 103 ? 18.264 57.922 136.842 1.00 19.16 102 GLU A C 1
ATOM 832 O O . GLU A 1 103 ? 19.460 58.020 137.166 1.00 22.85 102 GLU A O 1
ATOM 838 N N . CYS A 1 104 ? 17.291 58.390 137.607 1.00 15.97 103 CYS A N 1
ATOM 839 C CA . CYS A 1 104 ? 17.553 59.144 138.820 1.00 16.63 103 CYS A CA 1
ATOM 840 C C . CYS A 1 104 ? 17.595 58.292 140.060 1.00 15.46 103 CYS A C 1
ATOM 841 O O . CYS A 1 104 ? 17.987 58.784 141.112 1.00 17.98 103 CYS A O 1
ATOM 844 N N . LEU A 1 105 ? 17.265 57.013 139.973 1.00 16.15 104 LEU A N 1
ATOM 845 C CA . LEU A 1 105 ? 17.251 56.141 141.137 1.00 15.76 104 LEU A CA 1
ATOM 846 C C . LEU A 1 105 ? 18.507 55.316 141.210 1.00 14.79 104 LEU A C 1
ATOM 847 O O . LEU A 1 105 ? 18.819 54.620 140.240 1.00 17.98 104 LEU A O 1
ATOM 852 N N . ASP A 1 106 ? 19.223 55.364 142.341 1.00 16.16 105 ASP A N 1
ATOM 853 C CA . ASP A 1 106 ? 20.407 54.542 142.469 1.00 17.19 105 ASP A CA 1
ATOM 854 C C . ASP A 1 106 ? 20.050 53.114 142.838 1.00 16.69 105 ASP A C 1
ATOM 855 O O . ASP A 1 106 ? 20.635 52.159 142.299 1.00 15.69 105 ASP A O 1
ATOM 860 N N . ILE A 1 107 ? 19.148 52.940 143.833 1.00 13.23 106 ILE A N 1
ATOM 861 C CA . ILE A 1 107 ? 18.906 51.594 144.354 1.00 13.42 106 ILE A CA 1
ATOM 862 C C . ILE A 1 107 ? 17.408 51.418 144.562 1.00 12.22 106 ILE A C 1
ATOM 863 O O . ILE A 1 107 ? 16.751 52.302 145.090 1.00 13.29 106 ILE A O 1
ATOM 868 N N . LEU A 1 108 ? 16.883 50.239 144.207 1.00 14.97 107 LEU A N 1
ATOM 869 C CA . LEU A 1 108 ? 15.481 49.903 144.475 1.00 13.80 107 LEU A CA 1
ATOM 870 C C . LEU A 1 108 ? 15.492 48.608 145.299 1.00 12.29 107 LEU A C 1
ATOM 871 O O . LEU A 1 108 ? 15.985 47.576 144.828 1.00 12.65 107 LEU A O 1
ATOM 876 N N . ALA A 1 109 ? 14.986 48.692 146.527 1.00 11.69 108 ALA A N 1
ATOM 877 C CA . ALA A 1 109 ? 14.830 47.547 147.414 1.00 11.41 108 ALA A CA 1
ATOM 878 C C . ALA A 1 109 ? 13.378 47.078 147.347 1.00 11.78 108 ALA A C 1
ATOM 879 O O . ALA A 1 109 ? 12.428 47.874 147.500 1.00 11.82 108 ALA A O 1
ATOM 881 N N . ILE A 1 110 ? 13.225 45.784 147.035 1.00 12.20 109 ILE A N 1
ATOM 882 C CA . ILE A 1 110 ? 11.912 45.171 147.053 1.00 12.65 109 ILE A CA 1
ATOM 883 C C . ILE A 1 110 ? 11.863 44.216 148.229 1.00 12.23 109 ILE A C 1
ATOM 884 O O . ILE A 1 110 ? 12.792 43.435 148.415 1.00 12.08 109 ILE A O 1
ATOM 889 N N . SER A 1 111 ? 10.789 44.275 148.984 1.00 12.15 110 SER A N 1
ATOM 890 C CA . SER A 1 111 ? 10.644 43.396 150.152 1.00 11.81 110 SER A CA 1
ATOM 891 C C . SER A 1 111 ? 10.050 42.068 149.694 1.00 12.56 110 SER A C 1
ATOM 892 O O . SER A 1 111 ? 9.022 42.028 148.990 1.00 13.31 110 SER A O 1
ATOM 895 N N . CYS A 1 112 ? 10.737 40.970 150.044 1.00 12.47 111 CYS A N 1
ATOM 896 C CA A CYS A 1 112 ? 10.262 39.620 149.745 0.50 14.75 111 CYS A CA 1
ATOM 897 C CA B CYS A 1 112 ? 10.249 39.630 149.758 0.50 14.82 111 CYS A CA 1
ATOM 898 C C . CYS A 1 112 ? 10.617 38.778 150.961 1.00 12.76 111 CYS A C 1
ATOM 899 O O . CYS A 1 112 ? 11.801 38.543 151.212 1.00 12.40 111 CYS A O 1
ATOM 904 N N . ASP A 1 113 ? 9.590 38.321 151.675 1.00 12.90 112 ASP A N 1
ATOM 905 C CA . ASP A 1 113 ? 9.768 37.488 152.870 1.00 12.58 112 ASP A CA 1
ATOM 906 C C . ASP A 1 113 ? 9.664 36.006 152.579 1.00 14.07 112 ASP A C 1
ATOM 907 O O . ASP A 1 113 ? 10.050 35.182 153.428 1.00 14.63 112 ASP A O 1
ATOM 912 N N . SER A 1 114 ? 9.236 35.616 151.390 1.00 14.25 113 SER A N 1
ATOM 913 C CA . SER A 1 114 ? 9.166 34.190 151.123 1.00 15.09 113 SER A CA 1
ATOM 914 C C . SER A 1 114 ? 9.042 33.974 149.632 1.00 16.11 113 SER A C 1
ATOM 915 O O . SER A 1 114 ? 8.446 34.780 148.921 1.00 16.37 113 SER A O 1
ATOM 918 N N . PHE A 1 115 ? 9.532 32.835 149.196 1.00 16.83 114 PHE A N 1
ATOM 919 C CA . PHE A 1 115 ? 9.291 32.389 147.830 1.00 18.08 114 PHE A CA 1
ATOM 920 C C . PHE A 1 115 ? 8.169 31.378 147.765 1.00 20.41 114 PHE A C 1
ATOM 921 O O . PHE A 1 115 ? 7.970 30.725 146.714 1.00 24.60 114 PHE A O 1
ATOM 929 N N . ASP A 1 116 ? 7.476 31.166 148.861 1.00 20.20 115 ASP A N 1
ATOM 930 C CA . ASP A 1 116 ? 6.373 30.216 148.966 1.00 23.20 115 ASP A CA 1
ATOM 931 C C . ASP A 1 116 ? 5.083 31.018 149.070 1.00 26.06 115 ASP A C 1
ATOM 932 O O . ASP A 1 116 ? 4.902 31.822 150.011 1.00 20.98 115 ASP A O 1
ATOM 937 N N . GLU A 1 117 ? 4.156 30.824 148.113 1.00 29.88 116 GLU A N 1
ATOM 938 C CA . GLU A 1 117 ? 3.075 31.823 148.091 1.00 36.64 116 GLU A CA 1
ATOM 939 C C . GLU A 1 117 ? 2.094 31.608 149.244 1.00 32.55 116 GLU A C 1
ATOM 940 O O . GLU A 1 117 ? 1.557 32.590 149.773 1.00 32.51 116 GLU A O 1
ATOM 946 N N . GLU A 1 118 ? 1.971 30.376 149.745 1.00 31.40 117 GLU A N 1
ATOM 947 C CA . GLU A 1 118 ? 1.203 30.142 150.963 1.00 30.73 117 GLU A CA 1
ATOM 948 C C . GLU A 1 118 ? 1.773 30.920 152.155 1.00 28.98 117 GLU A C 1
ATOM 949 O O . GLU A 1 118 ? 1.011 31.434 152.978 1.00 29.98 117 GLU A O 1
ATOM 955 N N . THR A 1 119 ? 3.103 30.959 152.298 1.00 27.32 118 THR A N 1
ATOM 956 C CA . THR A 1 119 ? 3.705 31.773 153.343 1.00 20.99 118 THR A CA 1
ATOM 957 C C . THR A 1 119 ? 3.370 33.254 153.153 1.00 21.06 118 THR A C 1
ATOM 958 O O . THR A 1 119 ? 3.081 33.946 154.121 1.00 20.10 118 THR A O 1
ATOM 962 N N . ASN A 1 120 ? 3.443 33.769 151.926 1.00 19.12 119 ASN A N 1
ATOM 963 C CA . ASN A 1 120 ? 3.118 35.178 151.726 1.00 18.54 119 ASN A CA 1
ATOM 964 C C . ASN A 1 120 ? 1.661 35.481 152.080 1.00 19.35 119 ASN A C 1
ATOM 965 O O . ASN A 1 120 ? 1.348 36.624 152.539 1.00 21.07 119 ASN A O 1
ATOM 970 N N . VAL A 1 121 ? 0.776 34.514 151.858 1.00 22.27 120 VAL A N 1
ATOM 971 C CA . VAL A 1 121 ? -0.610 34.692 152.257 1.00 23.72 120 VAL A CA 1
ATOM 972 C C . VAL A 1 121 ? -0.724 34.736 153.762 1.00 22.23 120 VAL A C 1
ATOM 973 O O . VAL A 1 121 ? -1.436 35.592 154.319 1.00 26.23 120 VAL A O 1
ATOM 977 N N . LEU A 1 122 ? -0.068 33.822 154.443 1.00 21.78 121 LEU A N 1
ATOM 978 C CA . LEU A 1 122 ? -0.100 33.835 155.894 1.00 22.52 121 LEU A CA 1
ATOM 979 C C . LEU A 1 122 ? 0.453 35.142 156.457 1.00 23.41 121 LEU A C 1
ATOM 980 O O . LEU A 1 122 ? -0.059 35.646 157.465 1.00 26.28 121 LEU A O 1
ATOM 985 N N . ILE A 1 123 ? 1.504 35.699 155.834 1.00 18.19 122 ILE A N 1
ATOM 986 C CA . ILE A 1 123 ? 2.145 36.912 156.345 1.00 17.15 122 ILE A CA 1
ATOM 987 C C . ILE A 1 123 ? 1.290 38.145 156.059 1.00 19.55 122 ILE A C 1
ATOM 988 O O . ILE A 1 123 ? 1.321 39.122 156.829 1.00 21.10 122 ILE A O 1
ATOM 993 N N . GLY A 1 124 ? 0.532 38.142 154.984 1.00 16.29 123 GLY A N 1
ATOM 994 C CA . GLY A 1 124 ? -0.202 39.356 154.598 1.00 16.66 123 GLY A CA 1
ATOM 995 C C . GLY A 1 124 ? 0.438 40.170 153.520 1.00 19.25 123 GLY A C 1
ATOM 996 O O . GLY A 1 124 ? 0.006 41.306 153.296 1.00 19.64 123 GLY A O 1
ATOM 997 N N . ARG A 1 125 ? 1.414 39.617 152.798 1.00 16.19 124 ARG A N 1
ATOM 998 C CA . ARG A 1 125 ? 2.019 40.239 151.616 1.00 18.71 124 ARG A CA 1
ATOM 999 C C . ARG A 1 125 ? 1.093 40.100 150.421 1.00 20.66 124 ARG A C 1
ATOM 1000 O O . ARG A 1 125 ? 1.400 39.434 149.429 1.00 23.79 124 ARG A O 1
ATOM 1008 N N . ARG A 1 126 ? -0.099 40.666 150.561 1.00 18.14 125 ARG A N 1
ATOM 1009 C CA . ARG A 1 126 ? -1.146 40.478 149.577 1.00 20.81 125 ARG A CA 1
ATOM 1010 C C . ARG A 1 126 ? -2.107 41.669 149.644 1.00 21.50 125 ARG A C 1
ATOM 1011 O O . ARG A 1 126 ? -2.335 42.207 150.721 1.00 21.00 125 ARG A O 1
ATOM 1019 N N . GLN A 1 127 ? -2.684 42.054 148.523 1.00 22.72 126 GLN A N 1
ATOM 1020 C CA . GLN A 1 127 ? -3.742 43.071 148.534 1.00 31.50 126 GLN A CA 1
ATOM 1021 C C . GLN A 1 127 ? -5.102 42.420 148.792 1.00 39.88 126 GLN A C 1
ATOM 1022 O O . GLN A 1 127 ? -5.318 41.267 148.419 1.00 41.44 126 GLN A O 1
ATOM 1028 N N . LYS A 1 128 ? -6.037 43.156 149.423 1.00 41.96 127 LYS A N 1
ATOM 1029 C CA . LYS A 1 128 ? -7.389 42.614 149.597 1.00 48.40 127 LYS A CA 1
ATOM 1030 C C . LYS A 1 128 ? -8.185 42.844 148.322 1.00 51.56 127 LYS A C 1
ATOM 1031 O O . LYS A 1 128 ? -8.150 43.939 147.742 1.00 51.00 127 LYS A O 1
ATOM 1037 N N . GLY A 1 129 ? -8.875 41.805 147.879 1.00 55.39 128 GLY A N 1
ATOM 1038 C CA . GLY A 1 129 ? -9.503 41.798 146.564 1.00 59.13 128 GLY A CA 1
ATOM 1039 C C . GLY A 1 129 ? -8.555 41.221 145.521 1.00 63.18 128 GLY A C 1
ATOM 1040 O O . GLY A 1 129 ? -8.121 40.056 145.653 1.00 63.60 128 GLY A O 1
ATOM 1041 N N . LYS A 1 130 ? -8.220 42.033 144.507 1.00 65.20 129 LYS A N 1
ATOM 1042 C CA . LYS A 1 130 ? -7.350 41.645 143.400 1.00 65.58 129 LYS A CA 1
ATOM 1043 C C . LYS A 1 130 ? -5.940 41.423 143.911 1.00 60.93 129 LYS A C 1
ATOM 1044 O O . LYS A 1 130 ? -5.572 41.904 144.977 1.00 60.62 129 LYS A O 1
ATOM 1050 N N . ASN A 1 131 ? -5.144 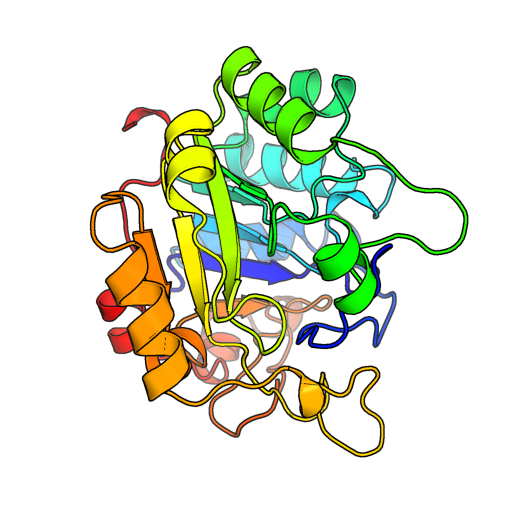40.691 143.132 1.00 58.85 130 ASN A N 1
ATOM 1051 C CA . ASN A 1 131 ? -3.754 40.479 143.508 1.00 57.03 130 ASN A CA 1
ATOM 1052 C C . ASN A 1 131 ? -2.852 40.350 142.287 1.00 57.25 130 ASN A C 1
ATOM 1053 O O . ASN A 1 131 ? -3.307 39.970 141.208 1.00 58.82 130 ASN A O 1
ATOM 1058 N N . HIS A 1 132 ? -1.568 40.671 142.479 1.00 56.43 131 HIS A N 1
ATOM 1059 C CA . HIS A 1 132 ? -0.517 40.531 141.474 1.00 59.36 131 HIS A CA 1
ATOM 1060 C C . HIS A 1 132 ? 0.286 39.254 141.709 1.00 60.36 131 HIS A C 1
ATOM 1061 O O . HIS A 1 132 ? 0.281 38.672 142.798 1.00 59.98 131 HIS A O 1
ATOM 1068 N N . VAL A 1 133 ? 1.012 38.839 140.670 1.00 60.48 132 VAL A N 1
ATOM 1069 C CA . VAL A 1 133 ? 1.506 37.465 140.614 1.00 60.87 132 VAL A CA 1
ATOM 1070 C C . VAL A 1 133 ? 3.014 37.374 140.856 1.00 58.72 132 VAL A C 1
ATOM 1071 O O . VAL A 1 133 ? 3.474 36.776 141.844 1.00 61.02 132 VAL A O 1
ATOM 1075 N N . GLU A 1 134 ? 3.790 37.924 139.934 1.00 52.43 133 GLU A N 1
ATOM 1076 C CA . GLU A 1 134 ? 5.235 37.830 139.966 1.00 44.70 133 GLU A CA 1
ATOM 1077 C C . GLU A 1 134 ? 5.822 39.208 139.892 1.00 34.56 133 GLU A C 1
ATOM 1078 O O . GLU A 1 134 ? 6.672 39.524 139.044 1.00 31.08 133 GLU A O 1
ATOM 1084 N N . ALA A 1 135 ? 5.299 40.069 140.762 1.00 27.58 134 ALA A N 1
ATOM 1085 C CA . ALA A 1 135 ? 5.790 41.434 140.776 1.00 24.16 134 ALA A CA 1
ATOM 1086 C C . ALA A 1 135 ? 7.294 41.457 140.994 1.00 25.77 134 ALA A C 1
ATOM 1087 O O . ALA A 1 135 ? 7.991 42.312 140.438 1.00 22.70 134 ALA A O 1
ATOM 1089 N N . LEU A 1 136 ? 7.812 40.552 141.820 1.00 24.40 135 LEU A N 1
ATOM 1090 C CA . LEU A 1 136 ? 9.244 40.608 142.136 1.00 20.16 135 LEU A CA 1
ATOM 1091 C C . LEU A 1 136 ? 10.107 40.397 140.895 1.00 20.89 135 LEU A C 1
ATOM 1092 O O . LEU A 1 136 ? 11.065 41.159 140.656 1.00 21.00 135 LEU A O 1
ATOM 1097 N N . ARG A 1 137 ? 9.838 39.341 140.142 1.00 22.39 136 ARG A N 1
ATOM 1098 C CA . ARG A 1 137 ? 10.643 39.057 138.956 1.00 25.33 136 ARG A CA 1
ATOM 1099 C C . ARG A 1 137 ? 10.512 40.163 137.928 1.00 27.18 136 ARG A C 1
ATOM 1100 O O . ARG A 1 137 ? 11.487 40.501 137.227 1.00 27.61 136 ARG A O 1
ATOM 1108 N N . ARG A 1 138 ? 9.308 40.724 137.785 1.00 26.24 137 ARG A N 1
ATOM 1109 C CA . ARG A 1 138 ? 9.104 41.755 136.768 1.00 29.58 137 ARG A CA 1
ATOM 1110 C C . ARG A 1 138 ? 9.855 43.024 137.158 1.00 25.29 137 ARG A C 1
ATOM 1111 O O . ARG A 1 138 ? 10.545 43.624 136.325 1.00 26.05 137 ARG A O 1
ATOM 1119 N N . VAL A 1 139 ? 9.804 43.399 138.424 1.00 20.97 138 VAL A N 1
ATOM 1120 C CA . VAL A 1 139 ? 10.617 44.523 138.890 1.00 19.18 138 VAL A CA 1
ATOM 1121 C C . VAL A 1 139 ? 12.128 44.225 138.764 1.00 21.94 138 VAL A C 1
ATOM 1122 O O . VAL A 1 139 ? 12.913 45.090 138.342 1.00 18.58 138 VAL A O 1
ATOM 1126 N N . ARG A 1 140 ? 12.568 43.006 139.108 1.00 20.22 139 ARG A N 1
ATOM 1127 C CA . ARG A 1 140 ? 13.998 42.702 138.978 1.00 18.95 139 ARG A CA 1
ATOM 1128 C C . ARG A 1 140 ? 14.491 42.891 137.541 1.00 23.58 139 ARG A C 1
ATOM 1129 O O . ARG A 1 140 ? 15.601 43.426 137.290 1.00 23.12 139 ARG A O 1
ATOM 1137 N N . ASP A 1 141 ? 13.664 42.461 136.580 1.00 23.74 140 ASP A N 1
ATOM 1138 C CA . ASP A 1 141 ? 13.986 42.638 135.167 1.00 27.95 140 ASP A CA 1
ATOM 1139 C C . ASP A 1 141 ? 14.024 44.113 134.787 1.00 24.30 140 ASP A C 1
ATOM 1140 O O . ASP A 1 141 ? 14.900 44.546 134.022 1.00 23.37 140 ASP A O 1
ATOM 1145 N N . MET A 1 142 ? 13.083 44.906 135.304 1.00 21.39 141 MET A N 1
ATOM 1146 C CA . MET A 1 142 ? 13.146 46.340 135.018 1.00 21.49 141 MET A CA 1
ATOM 1147 C C . MET A 1 142 ? 14.437 46.989 135.549 1.00 22.18 141 MET A C 1
ATOM 1148 O O . MET A 1 142 ? 15.020 47.843 134.880 1.00 20.37 141 MET A O 1
ATOM 1153 N N . CYS A 1 143 ? 14.907 46.586 136.730 1.00 19.06 142 CYS A N 1
ATOM 1154 C CA . CYS A 1 143 ? 16.168 47.123 137.260 1.00 19.34 142 CYS A CA 1
ATOM 1155 C C . CYS A 1 143 ? 17.347 46.813 136.350 1.00 22.89 142 CYS A C 1
ATOM 1156 O O . CYS A 1 143 ? 18.197 47.693 136.087 1.00 21.99 142 CYS A O 1
ATOM 1159 N N . GLN A 1 144 ? 17.367 45.602 135.767 1.00 23.83 143 GLN A N 1
ATOM 1160 C CA . GLN A 1 144 ? 18.438 45.333 134.817 1.00 27.54 143 GLN A CA 1
ATOM 1161 C C . GLN A 1 144 ? 18.251 46.188 133.564 1.00 28.05 143 GLN A C 1
ATOM 1162 O O . GLN A 1 144 ? 19.223 46.795 133.059 1.00 29.63 143 GLN A O 1
ATOM 1168 N N . GLN A 1 145 ? 17.010 46.269 133.062 1.00 24.71 144 GLN A N 1
ATOM 1169 C CA . GLN A 1 145 ? 16.748 46.980 131.801 1.00 27.05 144 GLN A CA 1
ATOM 1170 C C . GLN A 1 145 ? 17.087 48.471 131.896 1.00 24.26 144 GLN A C 1
ATOM 1171 O O . GLN A 1 145 ? 17.647 49.032 130.956 1.00 27.60 144 GLN A O 1
ATOM 1177 N N . TYR A 1 146 ? 16.838 49.092 133.054 1.00 23.61 145 TYR A N 1
ATOM 1178 C CA . TYR A 1 146 ? 17.017 50.527 133.198 1.00 22.72 145 TYR A CA 1
ATOM 1179 C C . TYR A 1 146 ? 18.247 50.851 134.018 1.00 24.71 145 TYR A C 1
ATOM 1180 O O . TYR A 1 146 ? 18.458 52.004 134.404 1.00 25.41 145 TYR A O 1
ATOM 1189 N N . LYS A 1 147 ? 19.032 49.831 134.359 1.00 21.49 146 LYS A N 1
ATOM 1190 C CA . LYS A 1 147 ? 20.285 50.024 135.079 1.00 25.20 146 LYS A CA 1
ATOM 1191 C C . LYS A 1 147 ? 20.106 50.694 136.442 1.00 24.78 146 LYS A C 1
ATOM 1192 O O . LYS A 1 147 ? 20.829 51.617 136.792 1.00 25.35 146 LYS A O 1
ATOM 1198 N N . VAL A 1 148 ? 19.226 50.126 137.267 1.00 21.65 147 VAL A N 1
ATOM 1199 C CA . VAL A 1 148 ? 19.132 50.478 138.676 1.00 19.93 147 VAL A CA 1
ATOM 1200 C C . VAL A 1 148 ? 19.638 49.289 139.500 1.00 17.16 147 VAL A C 1
ATOM 1201 O O . VAL A 1 148 ? 19.260 48.121 139.206 1.00 16.92 147 VAL A O 1
ATOM 1205 N N . ALA A 1 149 ? 20.387 49.577 140.589 1.00 17.56 148 ALA A N 1
ATOM 1206 C CA . ALA A 1 149 ? 20.855 48.493 141.487 1.00 15.42 148 ALA A CA 1
ATOM 1207 C C . ALA A 1 149 ? 19.654 47.854 142.183 1.00 16.40 148 ALA A C 1
ATOM 1208 O O . ALA A 1 149 ? 18.807 48.552 142.756 1.00 15.77 148 ALA A O 1
ATOM 1210 N N . PHE A 1 150 ? 19.609 46.513 142.153 1.00 15.44 149 PHE A N 1
ATOM 1211 C CA . PHE A 1 150 ? 18.516 45.742 142.758 1.00 14.84 149 PHE A CA 1
ATOM 1212 C C . PHE A 1 150 ? 18.898 45.236 144.136 1.00 13.23 149 PHE A C 1
ATOM 1213 O O . PHE A 1 150 ? 19.947 44.589 144.315 1.00 14.09 149 PHE A O 1
ATOM 1221 N N . LYS A 1 151 ? 18.041 45.536 145.099 1.00 11.14 150 LYS A N 1
ATOM 1222 C CA . LYS A 1 151 ? 18.221 45.145 146.484 1.00 10.65 150 LYS A CA 1
ATOM 1223 C C . LYS A 1 151 ? 17.001 44.381 146.943 1.00 10.90 150 LYS A C 1
ATOM 1224 O O . LYS A 1 151 ? 15.873 44.633 146.484 1.00 11.02 150 LYS A O 1
ATOM 1230 N N . LEU A 1 152 ? 17.223 43.421 147.837 1.00 9.84 151 LEU A N 1
ATOM 1231 C CA . LEU A 1 152 ? 16.088 42.669 148.363 1.00 11.79 151 LEU A CA 1
ATOM 1232 C C . LEU A 1 152 ? 16.099 42.778 149.895 1.00 9.49 151 LEU A C 1
ATOM 1233 O O . LEU A 1 152 ? 17.164 42.665 150.490 1.00 10.82 151 LEU A O 1
ATOM 1238 N N . ASN A 1 153 ? 14.894 42.877 150.498 1.00 9.82 152 ASN A N 1
ATOM 1239 C CA . ASN A 1 153 ? 14.716 42.952 151.954 1.00 9.04 152 ASN A CA 1
ATOM 1240 C C . ASN A 1 153 ? 13.846 41.791 152.366 1.00 9.77 152 ASN A C 1
ATOM 1241 O O . ASN A 1 153 ? 12.741 41.625 151.818 1.00 10.32 152 ASN A O 1
ATOM 1246 N N . THR A 1 154 ? 14.244 41.113 153.424 1.00 9.25 153 THR A N 1
ATOM 1247 C CA . THR A 1 154 ? 13.492 40.014 153.992 1.00 9.93 153 THR A CA 1
ATOM 1248 C C . THR A 1 154 ? 13.361 40.157 155.505 1.00 10.35 153 THR A C 1
ATOM 1249 O O . THR A 1 154 ? 14.365 40.429 156.202 1.00 10.02 153 THR A O 1
ATOM 1253 N N . VAL A 1 155 ? 12.164 39.926 156.027 1.00 10.74 154 VAL A N 1
ATOM 1254 C CA . VAL A 1 155 ? 11.925 39.879 157.476 1.00 8.43 154 VAL A CA 1
ATOM 1255 C C . VAL A 1 155 ? 11.864 38.438 157.943 1.00 9.75 154 VAL A C 1
ATOM 1256 O O . VAL A 1 155 ? 10.991 37.702 157.485 1.00 10.17 154 VAL A O 1
ATOM 1260 N N . VAL A 1 156 ? 12.799 38.040 158.817 1.00 11.35 155 VAL A N 1
ATOM 1261 C CA . VAL A 1 156 ? 12.720 36.701 159.403 1.00 10.50 155 VAL A CA 1
ATOM 1262 C C . VAL A 1 156 ? 11.611 36.678 160.430 1.00 10.13 155 VAL A C 1
ATOM 1263 O O . VAL A 1 156 ? 11.594 37.512 161.368 1.00 11.18 155 VAL A O 1
ATOM 1267 N N . ASN A 1 157 ? 10.683 35.733 160.260 1.00 9.29 156 ASN A N 1
ATOM 1268 C CA . ASN A 1 157 ? 9.549 35.645 161.165 1.00 9.17 156 ASN A CA 1
ATOM 1269 C C . ASN A 1 157 ? 9.164 34.184 161.332 1.00 11.47 156 ASN A C 1
ATOM 1270 O O . ASN A 1 157 ? 9.722 33.292 160.669 1.00 11.90 156 ASN A O 1
ATOM 1275 N N . THR A 1 158 ? 8.126 33.916 162.126 1.00 12.06 157 THR A N 1
ATOM 1276 C CA . THR A 1 158 ? 7.781 32.525 162.417 1.00 13.53 157 THR A CA 1
ATOM 1277 C C . THR A 1 158 ? 7.576 31.714 161.153 1.00 13.53 157 THR A C 1
ATOM 1278 O O . THR A 1 158 ? 7.929 30.519 161.125 1.00 13.70 157 THR A O 1
ATOM 1282 N N . TYR A 1 159 ? 6.988 32.313 160.115 1.00 12.55 158 TYR A N 1
ATOM 1283 C CA . TYR A 1 159 ? 6.530 31.511 158.974 1.00 12.89 158 TYR A CA 1
ATOM 1284 C C . TYR A 1 159 ? 7.591 31.335 157.903 1.00 14.58 158 TYR A C 1
ATOM 1285 O O . TYR A 1 159 ? 7.337 30.575 156.942 1.00 17.65 158 TYR A O 1
ATOM 1294 N N . ASN A 1 160 ? 8.744 32.021 157.980 1.00 12.62 159 ASN A N 1
ATOM 1295 C CA . ASN A 1 160 ? 9.850 31.723 157.046 1.00 11.84 159 ASN A CA 1
ATOM 1296 C C . ASN A 1 160 ? 11.121 31.304 157.773 1.00 11.75 159 ASN A C 1
ATOM 1297 O O . ASN A 1 160 ? 12.204 31.220 157.137 1.00 12.27 159 ASN A O 1
ATOM 1302 N N . LYS A 1 161 ? 11.020 31.022 159.076 1.00 12.69 160 LYS A N 1
ATOM 1303 C CA . LYS A 1 161 ? 12.275 30.871 159.821 1.00 13.82 160 LYS A CA 1
ATOM 1304 C C . LYS A 1 161 ? 13.098 29.652 159.385 1.00 13.03 160 LYS A C 1
ATOM 1305 O O . LYS A 1 161 ? 14.310 29.630 159.617 1.00 12.03 160 LYS A O 1
ATOM 1311 N N . GLN A 1 162 ? 12.478 28.634 158.785 1.00 13.26 161 GLN A N 1
ATOM 1312 C CA . GLN A 1 162 ? 13.229 27.486 158.249 1.00 13.90 161 GLN A CA 1
ATOM 1313 C C . GLN A 1 162 ? 13.471 27.570 156.736 1.00 14.01 161 GLN A C 1
ATOM 1314 O O . GLN A 1 162 ? 13.995 26.637 156.139 1.00 15.33 161 GLN A O 1
ATOM 1320 N N . GLU A 1 163 ? 13.040 28.633 156.076 1.00 13.59 162 GLU A N 1
ATOM 1321 C CA . GLU A 1 163 ? 13.104 28.695 154.620 1.00 12.81 162 GLU A CA 1
ATOM 1322 C C . GLU A 1 163 ? 14.550 28.835 154.146 1.00 12.73 162 GLU A C 1
ATOM 1323 O O . GLU A 1 163 ? 15.318 29.606 154.707 1.00 12.98 162 GLU A O 1
ATOM 1329 N N . ASP A 1 164 ? 14.920 28.031 153.152 1.00 13.97 163 ASP A N 1
ATOM 1330 C CA . ASP A 1 164 ? 16.233 28.125 152.490 1.00 12.52 163 ASP A CA 1
ATOM 1331 C C . ASP A 1 164 ? 15.984 28.919 151.196 1.00 13.38 163 ASP A C 1
ATOM 1332 O O . ASP A 1 164 ? 15.385 28.406 150.229 1.00 16.78 163 ASP A O 1
ATOM 1337 N N . MET A 1 165 ? 16.415 30.176 151.190 1.00 11.94 164 MET A N 1
ATOM 1338 C CA . MET A 1 165 ? 16.257 31.068 150.049 1.00 12.93 164 MET A CA 1
ATOM 1339 C C . MET A 1 165 ? 17.465 31.057 149.102 1.00 13.10 164 MET A C 1
ATOM 1340 O O . MET A 1 165 ? 17.467 31.809 148.122 1.00 13.99 164 MET A O 1
ATOM 1345 N N . THR A 1 166 ? 18.488 30.228 149.354 1.00 13.18 165 THR A N 1
ATOM 1346 C CA . THR A 1 166 ? 19.758 30.315 148.635 1.00 14.17 165 THR A CA 1
ATOM 1347 C C . THR A 1 166 ? 19.596 30.279 147.125 1.00 16.17 165 THR A C 1
ATOM 1348 O O . THR A 1 166 ? 20.103 31.159 146.430 1.00 17.64 165 THR A O 1
ATOM 1352 N N . SER A 1 167 ? 18.910 29.257 146.575 1.00 15.84 166 SER A N 1
ATOM 1353 C CA . SER A 1 167 ? 18.821 29.195 145.109 1.00 17.85 166 SER A CA 1
ATOM 1354 C C . SER A 1 167 ? 18.111 30.430 144.520 1.00 19.02 166 SER A C 1
ATOM 1355 O O . SER A 1 167 ? 18.467 30.913 143.414 1.00 17.79 166 SER A O 1
ATOM 1358 N N . HIS A 1 168 ? 17.086 30.951 145.215 1.00 17.59 167 HIS A N 1
ATOM 1359 C CA . HIS A 1 168 ? 16.404 32.116 144.717 1.00 16.71 167 HIS A CA 1
ATOM 1360 C C . HIS A 1 168 ? 17.292 33.355 144.772 1.00 14.71 167 HIS A C 1
ATOM 1361 O O . HIS A 1 168 ? 17.241 34.199 143.857 1.00 15.87 167 HIS A O 1
ATOM 1368 N N . ILE A 1 169 ? 18.025 33.561 145.857 1.00 15.42 168 ILE A N 1
ATOM 1369 C CA . ILE A 1 169 ? 18.906 34.730 145.926 1.00 15.64 168 ILE A CA 1
ATOM 1370 C C . ILE A 1 169 ? 19.997 34.607 144.886 1.00 19.09 168 ILE A C 1
ATOM 1371 O O . ILE A 1 169 ? 20.394 35.599 144.256 1.00 18.94 168 ILE A O 1
ATOM 1376 N N . GLN A 1 170 ? 20.442 33.395 144.626 1.00 17.65 169 GLN A N 1
ATOM 1377 C CA . GLN A 1 170 ? 21.504 33.222 143.626 1.00 21.45 169 GLN A CA 1
ATOM 1378 C C . GLN A 1 170 ? 20.979 33.655 142.273 1.00 23.09 169 GLN A C 1
ATOM 1379 O O . GLN A 1 170 ? 21.703 34.294 141.504 1.00 22.94 169 GLN A O 1
ATOM 1385 N N . GLU A 1 171 ? 19.703 33.356 141.992 1.00 20.06 170 GLU A N 1
ATOM 1386 C CA . GLU A 1 171 ? 19.137 33.674 140.680 1.00 20.90 170 GLU A CA 1
ATOM 1387 C C . GLU A 1 171 ? 18.866 35.166 140.548 1.00 19.04 170 GLU A C 1
ATOM 1388 O O . GLU A 1 171 ? 19.155 35.760 139.506 1.00 22.22 170 GLU A O 1
ATOM 1394 N N . LEU A 1 172 ? 18.469 35.804 141.624 1.00 17.00 171 LEU A N 1
ATOM 1395 C CA . LEU A 1 172 ? 18.110 37.201 141.535 1.00 17.24 171 LEU A CA 1
ATOM 1396 C C . LEU A 1 172 ? 19.326 38.097 141.593 1.00 18.10 171 LEU A C 1
ATOM 1397 O O . LEU A 1 172 ? 19.239 39.267 141.183 1.00 19.36 171 LEU A O 1
ATOM 1402 N N . CYS A 1 173 ? 20.413 37.665 142.209 1.00 19.14 172 CYS A N 1
ATOM 1403 C CA A CYS A 1 173 ? 21.657 38.440 142.241 0.51 21.34 172 CYS A CA 1
ATOM 1404 C CA B CYS A 1 173 ? 21.652 38.432 142.264 0.49 21.29 172 CYS A CA 1
ATOM 1405 C C . CYS A 1 173 ? 21.499 39.882 142.741 1.00 19.61 172 CYS A C 1
ATOM 1406 O O . CYS A 1 173 ? 21.917 40.818 142.055 1.00 18.40 172 CYS A O 1
ATOM 1411 N N . PRO A 1 174 ? 20.944 40.097 143.931 1.00 16.90 173 PRO A N 1
ATOM 1412 C CA . PRO A 1 174 ? 20.851 41.473 144.424 1.00 16.00 173 PRO A CA 1
ATOM 1413 C C . PRO A 1 174 ? 22.226 41.979 144.812 1.00 15.29 173 PRO A C 1
ATOM 1414 O O . PRO A 1 174 ? 23.149 41.223 145.180 1.00 15.87 173 PRO A O 1
ATOM 1418 N N . VAL A 1 175 ? 22.361 43.303 144.763 1.00 14.81 174 VAL A N 1
ATOM 1419 C CA . VAL A 1 175 ? 23.633 43.884 145.202 1.00 16.42 174 VAL A CA 1
ATOM 1420 C C . VAL A 1 175 ? 23.733 43.881 146.727 1.00 15.73 174 VAL A C 1
ATOM 1421 O O . VAL A 1 175 ? 24.846 43.958 147.271 1.00 18.69 174 VAL A O 1
ATOM 1425 N N . ARG A 1 176 ? 22.607 43.790 147.421 1.00 11.24 175 ARG A N 1
ATOM 1426 C CA . ARG A 1 176 ? 22.498 43.922 148.857 1.00 11.41 175 ARG A CA 1
ATOM 1427 C C . ARG A 1 176 ? 21.200 43.189 149.226 1.00 11.96 175 ARG A C 1
ATOM 1428 O O . ARG A 1 176 ? 20.169 43.394 148.596 1.00 12.87 175 ARG A O 1
ATOM 1436 N N . TRP A 1 177 ? 21.273 42.312 150.214 1.00 12.30 176 TRP A N 1
ATOM 1437 C CA . TRP A 1 177 ? 20.141 41.498 150.685 1.00 10.88 176 TRP A CA 1
ATOM 1438 C C . TRP A 1 177 ? 20.027 41.784 152.174 1.00 11.75 176 TRP A C 1
ATOM 1439 O O . TRP A 1 177 ? 20.802 41.226 152.969 1.00 12.42 176 TRP A O 1
ATOM 1450 N N . LYS A 1 178 ? 19.123 42.665 152.560 1.00 10.45 177 LYS A N 1
ATOM 1451 C CA . LYS A 1 178 ? 18.968 42.921 153.980 1.00 11.16 177 LYS A CA 1
ATOM 1452 C C . LYS A 1 178 ? 18.082 41.884 154.583 1.00 11.28 177 LYS A C 1
ATOM 1453 O O . LYS A 1 178 ? 16.992 41.566 154.034 1.00 11.62 177 LYS A O 1
ATOM 1459 N N . VAL A 1 179 ? 18.515 41.332 155.721 1.00 10.32 178 VAL A N 1
ATOM 1460 C CA . VAL A 1 179 ? 17.735 40.287 156.393 1.00 10.69 178 VAL A CA 1
ATOM 1461 C C . VAL A 1 179 ? 17.476 40.769 157.813 1.00 9.27 178 VAL A C 1
ATOM 1462 O O . VAL A 1 179 ? 18.395 40.803 158.659 1.00 11.44 178 VAL A O 1
ATOM 1466 N N . PHE A 1 180 ? 16.250 41.194 158.074 1.00 10.37 179 PHE A N 1
ATOM 1467 C CA . PHE A 1 180 ? 15.870 41.811 159.362 1.00 9.78 179 PHE A CA 1
ATOM 1468 C C . PHE A 1 180 ? 15.231 40.799 160.277 1.00 9.93 179 PHE A C 1
ATOM 1469 O O . PHE A 1 180 ? 14.333 40.041 159.870 1.00 10.53 179 PHE A O 1
ATOM 1477 N N . GLN A 1 181 ? 15.639 40.776 161.536 1.00 9.18 180 GLN A N 1
ATOM 1478 C CA . GLN A 1 181 ? 14.838 40.062 162.510 1.00 10.48 180 GLN A CA 1
ATOM 1479 C C . GLN A 1 181 ? 13.513 40.795 162.719 1.00 9.06 180 GLN A C 1
ATOM 1480 O O . GLN A 1 181 ? 13.516 42.036 162.802 1.00 10.34 180 GLN A O 1
ATOM 1486 N N . CYS A 1 182 ? 12.386 40.072 162.784 1.00 10.64 181 CYS A N 1
ATOM 1487 C CA . CYS A 1 182 ? 11.126 40.805 163.015 1.00 9.38 181 CYS A CA 1
ATOM 1488 C C . CYS A 1 182 ? 11.227 41.641 164.293 1.00 10.41 181 CYS A C 1
ATOM 1489 O O . CYS A 1 182 ? 11.709 41.134 165.338 1.00 10.43 181 CYS A O 1
ATOM 1492 N N . LEU A 1 183 ? 10.893 42.956 164.184 1.00 10.05 182 LEU A N 1
ATOM 1493 C CA . LEU A 1 183 ? 11.087 43.921 165.266 1.00 10.11 182 LEU A CA 1
ATOM 1494 C C . LEU A 1 183 ? 9.734 44.425 165.794 1.00 10.78 182 LEU A C 1
ATOM 1495 O O . LEU A 1 183 ? 8.855 44.751 165.021 1.00 11.73 182 LEU A O 1
ATOM 1500 N N . VAL A 1 184 ? 9.561 44.447 167.100 1.00 12.07 183 VAL A N 1
ATOM 1501 C CA A VAL A 1 184 ? 8.384 45.016 167.736 0.79 11.71 183 VAL A CA 1
ATOM 1502 C CA B VAL A 1 184 ? 8.366 45.024 167.694 0.21 11.79 183 VAL A CA 1
ATOM 1503 C C . VAL A 1 184 ? 8.580 46.502 167.966 1.00 10.57 183 VAL A C 1
ATOM 1504 O O . VAL A 1 184 ? 9.609 46.923 168.510 1.00 13.83 183 VAL A O 1
ATOM 1511 N N . ILE A 1 185 ? 7.579 47.293 167.589 1.00 10.74 184 ILE A N 1
ATOM 1512 C CA . ILE A 1 185 ? 7.529 48.727 167.915 1.00 10.57 184 ILE A CA 1
ATOM 1513 C C . ILE A 1 185 ? 6.160 49.057 168.546 1.00 12.12 184 ILE A C 1
ATOM 1514 O O . ILE A 1 185 ? 5.102 48.859 167.904 1.00 12.31 184 ILE A O 1
ATOM 1519 N N . ALA A 1 186 ? 6.184 49.473 169.818 1.00 12.61 185 ALA A N 1
ATOM 1520 C CA . ALA A 1 186 ? 4.938 49.774 170.482 1.00 11.86 185 ALA A CA 1
ATOM 1521 C C . ALA A 1 186 ? 4.223 50.926 169.783 1.00 12.50 185 ALA A C 1
ATOM 1522 O O . ALA A 1 186 ? 4.831 51.886 169.310 1.00 12.93 185 ALA A O 1
ATOM 1524 N N . GLY A 1 187 ? 2.886 50.809 169.710 1.00 13.48 186 GLY A N 1
ATOM 1525 C CA . GLY A 1 187 ? 2.066 51.710 168.950 1.00 13.25 186 GLY A CA 1
ATOM 1526 C C . GLY A 1 187 ? 1.983 51.395 167.463 1.00 12.35 186 GLY A C 1
ATOM 1527 O O . GLY A 1 187 ? 1.276 52.111 166.740 1.00 15.93 186 GLY A O 1
ATOM 1528 N N . GLU A 1 188 ? 2.758 50.437 166.978 1.00 11.32 187 GLU A N 1
ATOM 1529 C CA . GLU A 1 188 ? 2.752 50.066 165.571 1.00 10.97 187 GLU A CA 1
ATOM 1530 C C . GLU A 1 188 ? 2.281 48.627 165.493 1.00 11.40 187 GLU A C 1
ATOM 1531 O O . GLU A 1 188 ? 1.173 48.379 164.991 1.00 12.35 187 GLU A O 1
ATOM 1537 N N . ASN A 1 189 ? 3.075 47.674 166.048 1.00 10.74 188 ASN A N 1
ATOM 1538 C CA . ASN A 1 189 ? 2.677 46.273 165.993 1.00 12.42 188 ASN A CA 1
ATOM 1539 C C . ASN A 1 189 ? 2.597 45.634 167.382 1.00 11.25 188 ASN A C 1
ATOM 1540 O O . ASN A 1 189 ? 2.707 44.389 167.513 1.00 13.13 188 ASN A O 1
ATOM 1545 N N . SER A 1 190 ? 2.483 46.458 168.425 1.00 12.49 189 SER A N 1
ATOM 1546 C CA . SER A 1 190 ? 2.078 46.012 169.748 1.00 14.34 189 SER A CA 1
ATOM 1547 C C . SER A 1 190 ? 1.380 47.178 170.420 1.00 17.20 189 SER A C 1
ATOM 1548 O O . SER A 1 190 ? 1.596 48.339 170.076 1.00 16.69 189 SER A O 1
ATOM 1551 N N . GLY A 1 191 ? 0.554 46.879 171.419 1.00 20.80 190 GLY A N 1
ATOM 1552 C CA . GLY A 1 191 ? -0.163 47.956 172.077 1.00 22.81 190 GLY A CA 1
ATOM 1553 C C . GLY A 1 191 ? -1.640 47.908 171.744 1.00 25.63 190 GLY A C 1
ATOM 1554 O O . GLY A 1 191 ? -2.069 47.282 170.774 1.00 27.03 190 GLY A O 1
ATOM 1555 N N . GLU A 1 192 ? -2.444 48.520 172.636 1.00 33.65 191 GLU A N 1
ATOM 1556 C CA . GLU A 1 192 ? -3.894 48.321 172.598 1.00 40.54 191 GLU A CA 1
ATOM 1557 C C . GLU A 1 192 ? -4.496 48.853 171.310 1.00 38.40 191 GLU A C 1
ATOM 1558 O O . GLU A 1 192 ? -5.474 48.289 170.779 1.00 40.80 191 GLU A O 1
ATOM 1564 N N . ASP A 1 193 ? -4.002 49.991 170.851 1.00 32.45 192 ASP A N 1
ATOM 1565 C CA . ASP A 1 193 ? -4.597 50.586 169.678 1.00 31.72 192 ASP A CA 1
ATOM 1566 C C . ASP A 1 193 ? -3.799 50.300 168.430 1.00 27.63 192 ASP A C 1
ATOM 1567 O O . ASP A 1 193 ? -4.075 50.892 167.374 1.00 27.29 192 ASP A O 1
ATOM 1572 N N . ALA A 1 194 ? -2.886 49.348 168.497 1.00 20.27 193 ALA A N 1
ATOM 1573 C CA . ALA A 1 194 ? -2.016 49.120 167.343 1.00 18.45 193 ALA A CA 1
ATOM 1574 C C . ALA A 1 194 ? -2.806 48.458 166.233 1.00 16.93 193 ALA A C 1
ATOM 1575 O O . ALA A 1 194 ? -3.664 47.617 166.468 1.00 21.16 193 ALA A O 1
ATOM 1577 N N . LEU A 1 195 ? -2.464 48.785 164.975 1.00 15.78 194 LEU A N 1
ATOM 1578 C CA . LEU A 1 195 ? -3.142 48.239 163.826 1.00 17.75 194 LEU A CA 1
ATOM 1579 C C . LEU A 1 195 ? -2.679 46.823 163.512 1.00 16.87 194 LEU A C 1
ATOM 1580 O O . LEU A 1 195 ? -3.314 46.144 162.686 1.00 20.33 194 LEU A O 1
ATOM 1585 N N . ARG A 1 196 ? -1.526 46.430 164.070 1.00 14.53 195 ARG A N 1
ATOM 1586 C CA . ARG A 1 196 ? -0.938 45.113 163.810 1.00 14.14 195 ARG A CA 1
ATOM 1587 C C . ARG A 1 196 ? -0.550 44.510 165.121 1.00 15.46 195 ARG A C 1
ATOM 1588 O O . ARG A 1 196 ? -0.365 45.194 166.095 1.00 14.90 195 ARG A O 1
ATOM 1596 N N . ASP A 1 197 ? -0.451 43.168 165.112 1.00 16.99 196 ASP A N 1
ATOM 1597 C CA . ASP A 1 197 ? 0.015 42.407 166.264 1.00 18.29 196 ASP A CA 1
ATOM 1598 C C . ASP A 1 197 ? 1.152 41.478 165.818 1.00 16.68 196 ASP A C 1
ATOM 1599 O O . ASP A 1 197 ? 0.910 40.413 165.227 1.00 17.03 196 ASP A O 1
ATOM 1604 N N . ALA A 1 198 ? 2.408 41.879 166.093 1.00 14.01 197 ALA A N 1
ATOM 1605 C CA . ALA A 1 198 ? 3.519 41.032 165.651 1.00 13.56 197 ALA A CA 1
ATOM 1606 C C . ALA A 1 198 ? 3.746 39.770 166.472 1.00 14.52 197 ALA A C 1
ATOM 1607 O O . ALA A 1 198 ? 4.613 39.016 166.042 1.00 12.32 197 ALA A O 1
ATOM 1609 N N . GLU A 1 199 ? 3.080 39.566 167.606 1.00 14.76 198 GLU A N 1
ATOM 1610 C CA . GLU A 1 199 ? 3.475 38.496 168.539 1.00 18.29 198 GLU A CA 1
ATOM 1611 C C . GLU A 1 199 ? 3.655 37.141 167.837 1.00 18.07 198 GLU A C 1
ATOM 1612 O O . GLU A 1 199 ? 4.649 36.448 168.077 1.00 18.39 198 GLU A O 1
ATOM 1618 N N . GLN A 1 200 ? 2.711 36.767 166.961 1.00 14.21 199 GLN A N 1
ATOM 1619 C CA . GLN A 1 200 ? 2.756 35.424 166.350 1.00 14.60 199 GLN A CA 1
ATOM 1620 C C . GLN A 1 200 ? 3.940 35.294 165.379 1.00 16.85 199 GLN A C 1
ATOM 1621 O O . GLN A 1 200 ? 4.245 34.183 164.943 1.00 17.16 199 GLN A O 1
ATOM 1627 N N . PHE A 1 201 ? 4.557 36.407 164.963 1.00 12.94 200 PHE A N 1
ATOM 1628 C CA . PHE A 1 201 ? 5.619 36.442 163.955 1.00 12.97 200 PHE A CA 1
ATOM 1629 C C . PHE A 1 201 ? 7.015 36.454 164.549 1.00 11.72 200 PHE A C 1
ATOM 1630 O O . PHE A 1 201 ? 7.983 36.273 163.806 1.00 11.52 200 PHE A O 1
ATOM 1638 N N . LEU A 1 202 ? 7.162 36.773 165.834 1.00 12.35 201 LEU A N 1
ATOM 1639 C CA . LEU A 1 202 ? 8.489 37.035 166.402 1.00 13.64 201 LEU A CA 1
ATOM 1640 C C . LEU A 1 202 ? 9.322 35.731 166.466 1.00 12.02 201 LEU A C 1
ATOM 1641 O O . LEU A 1 202 ? 8.788 34.630 166.675 1.00 14.04 201 LEU A O 1
ATOM 1646 N N . VAL A 1 203 ? 10.640 35.854 166.299 1.00 12.84 202 VAL A N 1
ATOM 1647 C CA . VAL A 1 203 ? 11.538 34.702 166.417 1.00 13.53 202 VAL A CA 1
ATOM 1648 C C . VAL A 1 203 ? 12.550 34.979 167.530 1.00 13.55 202 VAL A C 1
ATOM 1649 O O . VAL A 1 203 ? 12.860 36.154 167.819 1.00 15.01 202 VAL A O 1
ATOM 1653 N N . SER A 1 204 ? 13.115 33.896 168.095 1.00 13.96 203 SER A N 1
ATOM 1654 C CA . SER A 1 204 ? 14.163 34.123 169.082 1.00 15.00 203 SER A CA 1
ATOM 1655 C C . SER A 1 204 ? 15.419 34.619 168.388 1.00 14.03 203 SER A C 1
ATOM 1656 O O . SER A 1 204 ? 15.590 34.443 167.162 1.00 14.42 203 SER A O 1
ATOM 1659 N N . ASN A 1 205 ? 16.311 35.254 169.152 1.00 14.13 204 ASN A N 1
ATOM 1660 C CA . ASN A 1 205 ? 17.598 35.656 168.574 1.00 14.33 204 ASN A CA 1
ATOM 1661 C C . ASN A 1 205 ? 18.310 34.453 167.975 1.00 13.21 204 ASN A C 1
ATOM 1662 O O . ASN A 1 205 ? 18.942 34.571 166.908 1.00 14.21 204 ASN A O 1
ATOM 1667 N N . HIS A 1 206 ? 18.227 33.302 168.616 1.00 14.13 205 HIS A N 1
ATOM 1668 C CA . HIS A 1 206 ? 18.848 32.095 168.065 1.00 12.78 205 HIS A CA 1
ATOM 1669 C C . HIS A 1 206 ? 18.221 31.628 166.752 1.00 13.76 205 HIS A C 1
ATOM 1670 O O . HIS A 1 206 ? 18.962 31.248 165.830 1.00 13.95 205 HIS A O 1
ATOM 1677 N N . GLU A 1 207 ? 16.880 31.621 166.648 1.00 13.40 206 GLU A N 1
ATOM 1678 C CA . GLU A 1 207 ? 16.279 31.308 165.342 1.00 12.34 206 GLU A CA 1
ATOM 1679 C C . GLU A 1 207 ? 16.717 32.311 164.269 1.00 12.33 206 GLU A C 1
ATOM 1680 O O . GLU A 1 207 ? 17.021 31.937 163.107 1.00 12.16 206 GLU A O 1
ATOM 1686 N N . PHE A 1 208 ? 16.810 33.594 164.623 1.00 11.45 207 PHE A N 1
ATOM 1687 C CA . PHE A 1 208 ? 17.377 34.532 163.660 1.00 11.37 207 PHE A CA 1
ATOM 1688 C C . PHE A 1 208 ? 18.792 34.125 163.248 1.00 12.99 207 PHE A C 1
ATOM 1689 O O . PHE A 1 208 ? 19.119 34.080 162.025 1.00 11.97 207 PHE A O 1
ATOM 1697 N N . ASP A 1 209 ? 19.647 33.817 164.230 1.00 12.62 208 ASP A N 1
ATOM 1698 C CA . ASP A 1 209 ? 21.000 33.409 163.916 1.00 13.56 208 ASP A CA 1
ATOM 1699 C C . ASP A 1 209 ? 21.002 32.186 162.999 1.00 14.08 208 ASP A C 1
ATOM 1700 O O . ASP A 1 209 ? 21.863 32.094 162.097 1.00 14.81 208 ASP A O 1
ATOM 1705 N N . GLN A 1 210 ? 20.079 31.248 163.197 1.00 12.17 209 GLN A N 1
ATOM 1706 C CA . GLN A 1 210 ? 20.116 30.039 162.333 1.00 13.21 209 GLN A CA 1
ATOM 1707 C C . GLN A 1 210 ? 19.670 30.373 160.898 1.00 11.50 209 GLN A C 1
ATOM 1708 O O . GLN A 1 210 ? 20.222 29.789 159.941 1.00 12.52 209 GLN A O 1
ATOM 1714 N N . PHE A 1 211 ? 18.767 31.353 160.720 1.00 10.67 210 PHE A N 1
ATOM 1715 C CA . PHE A 1 211 ? 18.428 31.777 159.379 1.00 10.35 210 PHE A CA 1
ATOM 1716 C C . PHE A 1 211 ? 19.636 32.441 158.711 1.00 12.04 210 PHE A C 1
ATOM 1717 O O . PHE A 1 211 ? 19.976 32.147 157.540 1.00 13.07 210 PHE A O 1
ATOM 1725 N N . ILE A 1 212 ? 20.333 33.295 159.457 1.00 11.39 211 ILE A N 1
ATOM 1726 C CA . ILE A 1 212 ? 21.557 33.882 158.907 1.00 12.83 211 ILE A CA 1
ATOM 1727 C C . ILE A 1 212 ? 22.575 32.808 158.525 1.00 14.57 211 ILE A C 1
ATOM 1728 O O . ILE A 1 212 ? 23.172 32.857 157.438 1.00 14.25 211 ILE A O 1
ATOM 1733 N N . SER A 1 213 ? 22.846 31.862 159.436 1.00 13.87 212 SER A N 1
ATOM 1734 C CA . SER A 1 213 ? 23.871 30.836 159.179 1.00 14.43 212 SER A CA 1
ATOM 1735 C C . SER A 1 213 ? 23.533 30.004 157.936 1.00 14.53 212 SER A C 1
ATOM 1736 O O . SER A 1 213 ? 24.448 29.634 157.174 1.00 17.77 212 SER A O 1
ATOM 1739 N N . ARG A 1 214 ? 22.233 29.771 157.707 1.00 13.56 213 ARG A N 1
ATOM 1740 C CA . ARG A 1 214 ? 21.797 28.953 156.595 1.00 17.61 213 ARG A CA 1
ATOM 1741 C C . ARG A 1 214 ? 22.182 29.624 155.272 1.00 15.90 213 ARG A C 1
ATOM 1742 O O . ARG A 1 214 ? 22.401 28.933 154.256 1.00 16.91 213 ARG A O 1
ATOM 1750 N N . HIS A 1 215 ? 22.348 30.948 155.286 1.00 14.13 214 HIS A N 1
ATOM 1751 C CA . HIS A 1 215 ? 22.550 31.751 154.096 1.00 14.40 214 HIS A CA 1
ATOM 1752 C C . HIS A 1 215 ? 23.890 32.433 154.082 1.00 15.54 214 HIS A C 1
ATOM 1753 O O . HIS A 1 215 ? 24.102 33.277 153.225 1.00 16.93 214 HIS A O 1
ATOM 1760 N N . ALA A 1 216 ? 24.837 31.927 154.887 1.00 22.34 215 ALA A N 1
ATOM 1761 C CA . ALA A 1 216 ? 26.126 32.577 155.028 1.00 25.61 215 ALA A CA 1
ATOM 1762 C C . ALA A 1 216 ? 26.913 32.550 153.733 1.00 27.35 215 ALA A C 1
ATOM 1763 O O . ALA A 1 216 ? 27.782 33.406 153.559 1.00 29.29 215 ALA A O 1
ATOM 1765 N N . SER A 1 217 ? 26.582 31.645 152.804 1.00 24.29 216 SER A N 1
ATOM 1766 C CA . SER A 1 217 ? 27.301 31.577 151.523 1.00 27.23 216 SER A CA 1
ATOM 1767 C C . SER A 1 217 ? 27.018 32.781 150.646 1.00 25.47 216 SER A C 1
ATOM 1768 O O . SER A 1 217 ? 27.812 33.066 149.732 1.00 29.00 216 SER A O 1
ATOM 1771 N N . LEU A 1 218 ? 25.933 33.508 150.889 1.00 18.47 217 LEU A N 1
ATOM 1772 C CA . LEU A 1 218 ? 25.554 34.627 150.027 1.00 18.51 217 LEU A CA 1
ATOM 1773 C C . LEU A 1 218 ? 26.281 35.888 150.476 1.00 18.49 217 LEU A C 1
ATOM 1774 O O . LEU A 1 218 ? 26.013 36.427 151.559 1.00 18.86 217 LEU A O 1
ATOM 1779 N N . GLU A 1 219 ? 27.168 36.379 149.614 1.00 16.84 218 GLU A N 1
ATOM 1780 C CA . GLU A 1 219 ? 28.008 37.518 149.969 1.00 18.18 218 GLU A CA 1
ATOM 1781 C C . GLU A 1 219 ? 27.241 38.826 150.042 1.00 20.41 218 GLU A C 1
ATOM 1782 O O . GLU A 1 219 ? 27.697 39.781 150.680 1.00 24.17 218 GLU A O 1
ATOM 1788 N N . CYS A 1 220 ? 26.072 38.893 149.428 1.00 16.44 219 CYS A N 1
ATOM 1789 C CA . CYS A 1 220 ? 25.249 40.086 149.504 1.00 14.85 219 CYS A CA 1
ATOM 1790 C C . CYS A 1 220 ? 24.480 40.215 150.811 1.00 13.24 219 CYS A C 1
ATOM 1791 O O . CYS A 1 220 ? 23.861 41.241 151.008 1.00 13.73 219 CYS A O 1
ATOM 1794 N N . LEU A 1 221 ? 24.505 39.207 151.695 1.00 13.57 220 LEU A N 1
ATOM 1795 C CA . LEU A 1 221 ? 23.693 39.211 152.899 1.00 11.21 220 LEU A CA 1
ATOM 1796 C C . LEU A 1 221 ? 24.161 40.284 153.906 1.00 13.86 220 LEU A C 1
ATOM 1797 O O . LEU A 1 221 ? 25.336 40.329 154.260 1.00 14.87 220 LEU A O 1
ATOM 1802 N N . VAL A 1 222 ? 23.229 41.118 154.334 1.00 11.65 221 VAL A N 1
ATOM 1803 C CA . VAL A 1 222 ? 23.439 42.129 155.361 1.00 12.68 221 VAL A CA 1
ATOM 1804 C C . VAL A 1 222 ? 22.475 41.844 156.512 1.00 11.02 221 VAL A C 1
ATOM 1805 O O . VAL A 1 222 ? 21.311 42.233 156.474 1.00 12.09 221 VAL A O 1
ATOM 1809 N N . PRO A 1 223 ? 22.914 41.125 157.566 1.00 13.26 222 PRO A N 1
ATOM 1810 C CA . PRO A 1 223 ? 21.944 40.744 158.621 1.00 13.02 222 PRO A CA 1
ATOM 1811 C C . PRO A 1 223 ? 21.695 41.920 159.562 1.00 13.03 222 PRO A C 1
ATOM 1812 O O . PRO A 1 223 ? 22.618 42.701 159.882 1.00 15.09 222 PRO A O 1
ATOM 1816 N N . GLU A 1 224 ? 20.468 42.043 160.043 1.00 11.10 223 GLU A N 1
ATOM 1817 C CA . GLU A 1 224 ? 20.190 43.082 161.071 1.00 11.19 223 GLU A CA 1
ATOM 1818 C C . GLU A 1 224 ? 19.296 42.460 162.135 1.00 10.79 223 GLU A C 1
ATOM 1819 O O . GLU A 1 224 ? 18.058 42.419 161.991 1.00 11.20 223 GLU A O 1
ATOM 1825 N N . SER A 1 225 ? 19.938 41.995 163.216 1.00 10.98 224 SER A N 1
ATOM 1826 C CA . SER A 1 225 ? 19.217 41.554 164.385 1.00 10.71 224 SER A CA 1
ATOM 1827 C C . SER A 1 225 ? 18.420 42.755 164.983 1.00 11.37 224 SER A C 1
ATOM 1828 O O . SER A 1 225 ? 18.617 43.921 164.566 1.00 12.10 224 SER A O 1
ATOM 1831 N N . ASN A 1 226 ? 17.538 42.493 165.945 1.00 12.09 225 ASN A N 1
ATOM 1832 C CA . ASN A 1 226 ? 16.827 43.607 166.569 1.00 12.26 225 ASN A CA 1
ATOM 1833 C C . ASN A 1 226 ? 17.817 44.645 167.117 1.00 11.63 225 ASN A C 1
ATOM 1834 O O . ASN A 1 226 ? 17.570 45.848 167.029 1.00 12.46 225 ASN A O 1
ATOM 1839 N N . GLU A 1 227 ? 18.917 44.203 167.729 1.00 12.53 226 GLU A N 1
ATOM 1840 C CA . GLU A 1 227 ? 19.903 45.141 168.265 1.00 14.54 226 GLU A CA 1
ATOM 1841 C C . GLU A 1 227 ? 20.463 46.027 167.189 1.00 13.57 226 GLU A C 1
ATOM 1842 O O . GLU A 1 227 ? 20.660 47.246 167.414 1.00 14.03 226 GLU A O 1
ATOM 1848 N N . LYS A 1 228 ? 20.735 45.467 166.027 1.00 12.34 227 LYS A N 1
ATOM 1849 C CA . LYS A 1 228 ? 21.362 46.251 164.943 1.00 13.59 227 LYS A CA 1
ATOM 1850 C C . LYS A 1 228 ? 20.366 47.123 164.216 1.00 13.51 227 LYS A C 1
ATOM 1851 O O . LYS A 1 228 ? 20.761 48.133 163.631 1.00 13.94 227 LYS A O 1
ATOM 1857 N N . MET A 1 229 ? 19.075 46.815 164.265 1.00 11.03 228 MET A N 1
ATOM 1858 C CA . MET A 1 229 ? 18.080 47.546 163.480 1.00 11.02 228 MET A CA 1
ATOM 1859 C C . MET A 1 229 ? 17.393 48.665 164.268 1.00 10.74 228 MET A C 1
ATOM 1860 O O . MET A 1 229 ? 17.007 49.674 163.670 1.00 11.13 228 MET A O 1
ATOM 1865 N N . GLN A 1 230 ? 17.162 48.512 165.585 1.00 10.52 229 GLN A N 1
ATOM 1866 C CA . GLN A 1 230 ? 16.109 49.277 166.262 1.00 10.41 229 GLN A CA 1
ATOM 1867 C C . GLN A 1 230 ? 16.387 50.795 166.159 1.00 10.95 229 GLN A C 1
ATOM 1868 O O . GLN A 1 230 ? 15.472 51.560 165.850 1.00 10.66 229 GLN A O 1
ATOM 1874 N N . ASN A 1 231 ? 17.623 51.232 166.453 1.00 9.73 230 ASN A N 1
ATOM 1875 C CA . ASN A 1 231 ? 17.943 52.658 166.625 1.00 10.53 230 ASN A CA 1
ATOM 1876 C C . ASN A 1 231 ? 18.968 53.154 165.610 1.00 12.34 230 ASN A C 1
ATOM 1877 O O . ASN A 1 231 ? 19.495 54.277 165.769 1.00 12.95 230 ASN A O 1
ATOM 1882 N N . SER A 1 232 ? 19.269 52.368 164.585 1.00 9.64 231 SER A N 1
ATOM 1883 C CA . SER A 1 232 ? 20.356 52.647 163.656 1.00 11.15 231 SER A CA 1
ATOM 1884 C C . SER A 1 232 ? 19.912 53.302 162.372 1.00 11.01 231 SER A C 1
ATOM 1885 O O . SER A 1 232 ? 20.689 53.314 161.401 1.00 11.42 231 SER A O 1
ATOM 1888 N N . TYR A 1 233 ? 18.697 53.881 162.351 1.00 9.65 232 TYR A N 1
ATOM 1889 C CA . TYR A 1 233 ? 18.170 54.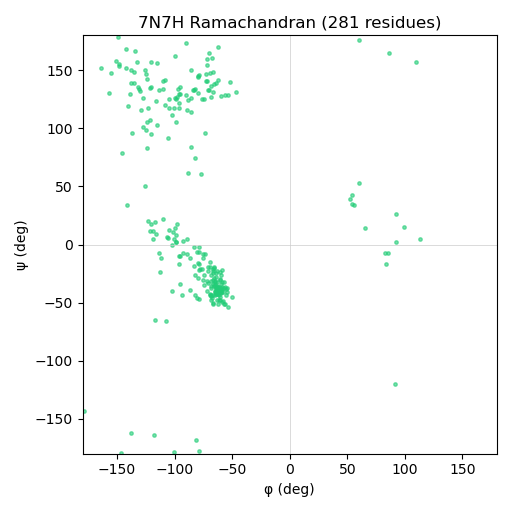599 161.194 1.00 10.16 232 TYR A CA 1
ATOM 1890 C C . TYR A 1 233 ? 17.740 56.000 161.597 1.00 11.49 232 TYR A C 1
ATOM 1891 O O . TYR A 1 233 ? 17.325 56.248 162.739 1.00 12.41 232 TYR A O 1
ATOM 1900 N N . LEU A 1 234 ? 17.836 56.934 160.642 1.00 10.50 233 LEU A N 1
ATOM 1901 C CA . LEU A 1 234 ? 17.218 58.248 160.789 1.00 11.70 233 LEU A CA 1
ATOM 1902 C C . LEU A 1 234 ? 15.872 58.115 160.065 1.00 10.57 233 LEU A C 1
ATOM 1903 O O . LEU A 1 234 ? 15.834 57.874 158.854 1.00 10.93 233 LEU A O 1
ATOM 1908 N N . ILE A 1 235 ? 14.772 58.263 160.794 1.00 11.18 234 ILE A N 1
ATOM 1909 C CA . ILE A 1 235 ? 13.441 57.940 160.298 1.00 9.46 234 ILE A CA 1
ATOM 1910 C C . ILE A 1 235 ? 12.561 59.175 160.365 1.00 10.05 234 ILE A C 1
ATOM 1911 O O . ILE A 1 235 ? 12.161 59.612 161.465 1.00 12.32 234 ILE A O 1
ATOM 1916 N N . LEU A 1 236 ? 12.261 59.776 159.218 1.00 9.75 235 LEU A N 1
ATOM 1917 C CA . LEU A 1 236 ? 11.332 60.915 159.187 1.00 10.99 235 LEU A CA 1
ATOM 1918 C C . LEU A 1 236 ? 9.937 60.399 158.848 1.00 11.78 235 LEU A C 1
ATOM 1919 O O . LEU A 1 236 ? 9.767 59.582 157.895 1.00 12.63 235 LEU A O 1
ATOM 1924 N N . ASP A 1 237 ? 8.943 60.802 159.659 1.00 10.94 236 ASP A N 1
ATOM 1925 C CA . ASP A 1 237 ? 7.555 60.428 159.379 1.00 12.42 236 ASP A CA 1
ATOM 1926 C C . ASP A 1 237 ? 6.911 61.320 158.337 1.00 12.13 236 ASP A C 1
ATOM 1927 O O . ASP A 1 237 ? 7.584 62.137 157.679 1.00 11.60 236 ASP A O 1
ATOM 1932 N N . GLU A 1 238 ? 5.592 61.199 158.220 1.00 11.14 237 GLU A N 1
ATOM 1933 C CA . GLU A 1 238 ? 4.882 61.868 157.123 1.00 11.68 237 GLU A CA 1
ATOM 1934 C C . GLU A 1 238 ? 4.747 63.350 157.361 1.00 12.73 237 GLU A C 1
ATOM 1935 O O . GLU A 1 238 ? 4.355 64.098 156.451 1.00 12.95 237 GLU A O 1
ATOM 1941 N N . TYR A 1 239 ? 5.057 63.794 158.576 1.00 13.26 238 TYR A N 1
ATOM 1942 C CA . TYR A 1 239 ? 5.150 65.233 158.884 1.00 13.31 238 TYR A CA 1
ATOM 1943 C C . TYR A 1 239 ? 6.609 65.704 158.928 1.00 13.28 238 TYR A C 1
ATOM 1944 O O . TYR A 1 239 ? 6.893 66.856 159.356 1.00 14.76 238 TYR A O 1
ATOM 1953 N N . MET A 1 240 ? 7.526 64.862 158.487 1.00 11.60 239 MET A N 1
ATOM 1954 C CA . MET A 1 240 ? 8.972 65.087 158.592 1.00 12.84 239 MET A CA 1
ATOM 1955 C C . MET A 1 240 ? 9.448 65.380 160.008 1.00 13.92 239 MET A C 1
ATOM 1956 O O . MET A 1 240 ? 10.261 66.314 160.246 1.00 12.80 239 MET A O 1
ATOM 1961 N N . ARG A 1 241 ? 8.890 64.599 160.924 1.00 12.54 240 ARG A N 1
ATOM 1962 C CA . ARG A 1 241 ? 9.338 64.472 162.314 1.00 13.62 240 ARG A CA 1
ATOM 1963 C C . ARG A 1 241 ? 10.255 63.269 162.419 1.00 11.60 240 ARG A C 1
ATOM 1964 O O . ARG A 1 241 ? 9.976 62.211 161.854 1.00 12.20 240 ARG A O 1
ATOM 1972 N N . PHE A 1 242 ? 11.387 63.427 163.124 1.00 12.11 241 PHE A N 1
ATOM 1973 C CA . PHE A 1 242 ? 12.202 62.235 163.367 1.00 12.34 241 PHE A CA 1
ATOM 1974 C C . PHE A 1 242 ? 11.503 61.333 164.396 1.00 11.04 241 PHE A C 1
ATOM 1975 O O . PHE A 1 242 ? 10.979 61.808 165.425 1.00 13.17 241 PHE A O 1
ATOM 1983 N N . LEU A 1 243 ? 11.576 60.022 164.178 1.00 12.58 242 LEU A N 1
ATOM 1984 C CA . LEU A 1 243 ? 10.999 59.095 165.132 1.00 10.69 242 LEU A CA 1
ATOM 1985 C C . LEU A 1 243 ? 12.125 58.437 165.955 1.00 12.65 242 LEU A C 1
ATOM 1986 O O . LEU A 1 243 ? 13.029 57.775 165.398 1.00 11.83 242 LEU A O 1
ATOM 1991 N N . ASP A 1 244 ? 12.017 58.547 167.268 1.00 12.57 243 ASP A N 1
ATOM 1992 C CA . ASP A 1 244 ? 12.997 58.015 168.232 1.00 11.75 243 ASP A CA 1
ATOM 1993 C C . ASP A 1 244 ? 12.466 56.657 168.683 1.00 12.74 243 ASP A C 1
ATOM 1994 O O . ASP A 1 244 ? 11.340 56.590 169.239 1.00 13.18 243 ASP A O 1
ATOM 1999 N N . CYS A 1 245 ? 13.256 55.609 168.486 1.00 10.35 244 CYS A N 1
ATOM 2000 C CA . CYS A 1 245 ? 12.828 54.250 168.807 1.00 12.15 244 CYS A CA 1
ATOM 2001 C C . CYS A 1 245 ? 13.496 53.724 170.049 1.00 14.02 244 CYS A C 1
ATOM 2002 O O . CYS A 1 245 ? 13.301 52.550 170.404 1.00 13.28 244 CYS A O 1
ATOM 2005 N N . THR A 1 246 ? 14.278 54.572 170.735 1.00 11.83 245 THR A N 1
ATOM 2006 C CA . THR A 1 246 ? 15.088 54.019 171.821 1.00 12.37 245 THR A CA 1
ATOM 2007 C C . THR A 1 246 ? 14.228 53.491 172.978 1.00 13.95 245 THR A C 1
ATOM 2008 O O . THR A 1 246 ? 14.716 52.649 173.746 1.00 14.68 245 THR A O 1
ATOM 2012 N N . GLY A 1 247 ? 13.049 54.070 173.179 1.00 15.41 246 GLY A N 1
ATOM 2013 C CA . GLY A 1 247 ? 12.168 53.705 174.251 1.00 16.59 246 GLY A CA 1
ATOM 2014 C C . GLY A 1 247 ? 11.225 52.588 173.867 1.00 17.44 246 GLY A C 1
ATOM 2015 O O . GLY A 1 247 ? 10.318 52.269 174.659 1.00 21.78 246 GLY A O 1
ATOM 2016 N N . GLY A 1 248 ? 11.367 52.011 172.660 1.00 13.64 247 GLY A N 1
ATOM 2017 C CA . GLY A 1 248 ? 10.550 50.890 172.192 1.00 14.97 247 GLY A CA 1
ATOM 2018 C C . GLY A 1 248 ? 9.314 51.312 171.408 1.00 13.52 247 GLY A C 1
ATOM 2019 O O . GLY A 1 248 ? 8.549 50.406 170.942 1.00 15.29 247 GLY A O 1
ATOM 2020 N N . SER A 1 249 ? 9.114 52.613 171.190 1.00 12.97 248 SER A N 1
ATOM 2021 C CA . SER A 1 249 ? 7.992 53.138 170.407 1.00 13.95 248 SER A CA 1
ATOM 2022 C C . SER A 1 249 ? 8.564 53.861 169.195 1.00 13.96 248 SER A C 1
ATOM 2023 O O . SER A 1 249 ? 9.681 53.593 168.751 1.00 16.22 248 SER A O 1
ATOM 2026 N N . LYS A 1 250 ? 7.738 54.704 168.524 1.00 13.81 249 LYS A N 1
ATOM 2027 C CA . LYS A 1 250 ? 8.245 55.607 167.472 1.00 12.08 249 LYS A CA 1
ATOM 2028 C C . LYS A 1 250 ? 7.844 57.006 167.874 1.00 12.01 249 LYS A C 1
ATOM 2029 O O . LYS A 1 250 ? 6.803 57.519 167.450 1.00 15.52 249 LYS A O 1
ATOM 2035 N N . SER A 1 251 ? 8.641 57.623 168.748 1.00 13.89 250 SER A N 1
ATOM 2036 C CA . SER A 1 251 ? 8.258 58.884 169.407 1.00 14.49 250 SER A CA 1
ATOM 2037 C C . SER A 1 251 ? 8.701 60.088 168.573 1.00 13.88 250 SER A C 1
ATOM 2038 O O . SER A 1 251 ? 9.897 60.238 168.334 1.00 14.69 250 SER A O 1
ATOM 2041 N N . PRO A 1 252 ? 7.797 60.915 168.048 1.00 13.27 251 PRO A N 1
ATOM 2042 C CA . PRO A 1 252 ? 8.210 61.966 167.101 1.00 14.19 251 PRO A CA 1
ATOM 2043 C C . PRO A 1 252 ? 8.813 63.210 167.748 1.00 16.39 251 PRO A C 1
ATOM 2044 O O . PRO A 1 252 ? 8.325 63.741 168.743 1.00 17.64 251 PRO A O 1
ATOM 2048 N N . SER A 1 253 ? 9.800 63.752 167.050 1.00 13.92 252 SER A N 1
ATOM 2049 C CA . SER A 1 253 ? 10.356 65.054 167.355 1.00 14.58 252 SER A CA 1
ATOM 2050 C C . SER A 1 253 ? 9.417 66.116 166.809 1.00 16.24 252 SER A C 1
ATOM 2051 O O . SER A 1 253 ? 8.353 65.793 166.268 1.00 16.56 252 SER A O 1
ATOM 2054 N N . LYS A 1 254 ? 9.760 67.408 166.938 1.00 14.71 253 LYS A N 1
ATOM 2055 C CA . LYS A 1 254 ? 9.057 68.385 166.095 1.00 16.04 253 LYS A CA 1
ATOM 2056 C C . LYS A 1 254 ? 9.476 68.232 164.610 1.00 14.76 253 LYS A C 1
ATOM 2057 O O . LYS A 1 254 ? 10.503 67.654 164.298 1.00 15.31 253 LYS A O 1
ATOM 2063 N N . SER A 1 255 ? 8.701 68.835 163.708 1.00 15.81 254 SER A N 1
ATOM 2064 C CA . SER A 1 255 ? 9.012 68.683 162.283 1.00 14.13 254 SER A CA 1
ATOM 2065 C C . SER A 1 255 ? 10.252 69.498 161.976 1.00 15.05 254 SER A C 1
ATOM 2066 O O . SER A 1 255 ? 10.389 70.644 162.432 1.00 16.42 254 SER A O 1
ATOM 2069 N N . ILE A 1 256 ? 11.151 68.968 161.135 1.00 14.13 255 ILE A N 1
ATOM 2070 C CA . ILE A 1 256 ? 12.287 69.807 160.681 1.00 14.12 255 ILE A CA 1
ATOM 2071 C C . ILE A 1 256 ? 11.783 71.041 159.960 1.00 15.06 255 ILE A C 1
ATOM 2072 O O . ILE A 1 256 ? 12.478 72.052 159.873 1.00 15.98 255 ILE A O 1
ATOM 2077 N N . LEU A 1 257 ? 10.580 70.959 159.363 1.00 15.36 256 LEU A N 1
ATOM 2078 C CA . LEU A 1 257 ? 10.020 72.119 158.664 1.00 16.40 256 LEU A CA 1
ATOM 2079 C C . LEU A 1 257 ? 9.709 73.267 159.598 1.00 16.90 256 LEU A C 1
ATOM 2080 O O . LEU A 1 257 ? 9.694 74.420 159.140 1.00 19.53 256 LEU A O 1
ATOM 2085 N N . ASP A 1 258 ? 9.592 73.002 160.898 1.00 17.86 257 ASP A N 1
ATOM 2086 C CA . ASP A 1 258 ? 9.333 74.056 161.885 1.00 19.25 257 ASP A CA 1
ATOM 2087 C C . ASP A 1 258 ? 10.578 74.465 162.652 1.00 19.38 257 ASP A C 1
ATOM 2088 O O . ASP A 1 258 ? 10.783 75.661 162.868 1.00 19.64 257 ASP A O 1
ATOM 2093 N N . VAL A 1 259 ? 11.432 73.509 163.020 1.00 17.58 258 VAL A N 1
ATOM 2094 C CA . VAL A 1 259 ? 12.566 73.777 163.910 1.00 18.17 258 VAL A CA 1
ATOM 2095 C C . VAL A 1 259 ? 13.920 73.621 163.230 1.00 18.43 258 VAL A C 1
ATOM 2096 O O . VAL A 1 259 ? 14.952 73.929 163.845 1.00 20.98 258 VAL A O 1
ATOM 2100 N N . GLY A 1 260 ? 13.962 73.140 162.001 1.00 16.90 259 GLY A N 1
ATOM 2101 C CA . GLY A 1 260 ? 15.231 72.884 161.344 1.00 17.98 259 GLY A CA 1
ATOM 2102 C C . GLY A 1 260 ? 15.763 71.496 161.692 1.00 16.00 259 GLY A C 1
ATOM 2103 O O . GLY A 1 260 ? 15.315 70.829 162.617 1.00 16.83 259 GLY A O 1
ATOM 2104 N N . VAL A 1 261 ? 16.740 71.056 160.899 1.00 18.42 260 VAL A N 1
ATOM 2105 C CA . VAL A 1 261 ? 17.286 69.722 161.032 1.00 16.25 260 VAL A CA 1
ATOM 2106 C C . VAL A 1 261 ? 18.040 69.535 162.353 1.00 17.72 260 VAL A C 1
ATOM 2107 O O . VAL A 1 261 ? 17.826 68.514 163.023 1.00 18.41 260 VAL A O 1
ATOM 2111 N N . ASP A 1 262 ? 18.972 70.436 162.687 1.00 19.43 261 ASP A N 1
ATOM 2112 C CA . ASP A 1 262 ? 19.848 70.198 163.826 1.00 21.52 261 ASP A CA 1
ATOM 2113 C C . ASP A 1 262 ? 19.032 70.088 165.107 1.00 19.32 261 ASP A C 1
ATOM 2114 O O . ASP A 1 262 ? 19.319 69.244 165.964 1.00 21.48 261 ASP A O 1
ATOM 2119 N N . GLN A 1 263 ? 18.008 70.918 165.257 1.00 20.04 262 GLN A N 1
ATOM 2120 C CA . GLN A 1 263 ? 17.228 70.905 166.491 1.00 19.63 262 GLN A CA 1
ATOM 2121 C C . GLN A 1 263 ? 16.442 69.606 166.599 1.00 20.82 262 GLN A C 1
ATOM 2122 O O . GLN A 1 263 ? 16.517 68.915 167.611 1.00 20.67 262 GLN A O 1
ATOM 2128 N N . ALA A 1 264 ? 15.758 69.218 165.534 1.00 16.71 263 ALA A N 1
ATOM 2129 C CA . ALA A 1 264 ? 14.971 67.992 165.556 1.00 15.93 263 ALA A CA 1
ATOM 2130 C C . ALA A 1 264 ? 15.861 66.777 165.757 1.00 15.59 263 ALA A C 1
ATOM 2131 O O . ALA A 1 264 ? 15.455 65.794 166.399 1.00 15.95 263 ALA A O 1
ATOM 2133 N N . MET A 1 265 ? 17.050 66.790 165.159 1.00 16.56 264 MET A N 1
ATOM 2134 C CA . MET A 1 265 ? 17.984 65.657 165.246 1.00 17.50 264 MET A CA 1
ATOM 2135 C C . MET A 1 265 ? 18.324 65.313 166.683 1.00 19.71 264 MET A C 1
ATOM 2136 O O . MET A 1 265 ? 18.600 64.134 166.957 1.00 20.53 264 MET A O 1
ATOM 2141 N N . LYS A 1 266 ? 18.356 66.316 167.564 1.00 18.88 265 LYS A N 1
ATOM 2142 C CA . LYS A 1 266 ? 18.637 65.994 168.972 1.00 22.60 265 LYS A CA 1
ATOM 2143 C C . LYS A 1 266 ? 17.632 65.019 169.545 1.00 23.45 265 LYS A C 1
ATOM 2144 O O . LYS A 1 266 ? 17.960 64.353 170.552 1.00 24.11 265 LYS A O 1
ATOM 2150 N N . PHE A 1 267 ? 16.440 64.910 168.950 1.00 19.21 266 PHE A N 1
ATOM 2151 C CA . PHE A 1 267 ? 15.385 64.032 169.452 1.00 18.49 266 PHE A CA 1
ATOM 2152 C C . PHE A 1 267 ? 15.131 62.837 168.560 1.00 16.62 266 PHE A C 1
ATOM 2153 O O . PHE A 1 267 ? 14.036 62.227 168.647 1.00 18.33 266 PHE A O 1
ATOM 2161 N N . SER A 1 268 ? 16.119 62.474 167.741 1.00 16.06 267 SER A N 1
ATOM 2162 C CA . SER A 1 268 ? 15.938 61.368 166.800 1.00 15.47 267 SER A CA 1
ATOM 2163 C C . SER A 1 268 ? 16.193 60.016 167.465 1.00 15.46 267 SER A C 1
ATOM 2164 O O . SER A 1 268 ? 15.766 58.986 166.947 1.00 15.63 267 SER A O 1
ATOM 2167 N N . GLY A 1 269 ? 16.870 59.983 168.593 1.00 17.12 268 GLY A N 1
ATOM 2168 C CA . GLY A 1 269 ? 17.297 58.682 169.137 1.00 16.66 268 GLY A CA 1
ATOM 2169 C C . GLY A 1 269 ? 18.313 57.934 168.284 1.00 16.34 268 GLY A C 1
ATOM 2170 O O . GLY A 1 269 ? 18.502 56.737 168.467 1.00 15.37 268 GLY A O 1
ATOM 2171 N N . PHE A 1 270 ? 18.946 58.587 167.304 1.00 14.83 269 PHE A N 1
ATOM 2172 C CA . PHE A 1 270 ? 19.801 57.889 166.348 1.00 15.70 269 PHE A CA 1
ATOM 2173 C C . PHE A 1 270 ? 21.055 57.412 167.060 1.00 15.49 269 PHE A C 1
ATOM 2174 O O . PHE A 1 270 ? 21.749 58.169 167.766 1.00 16.40 269 PHE A O 1
ATOM 2182 N N . ASP A 1 271 ? 21.386 56.147 166.815 1.00 13.98 270 ASP A N 1
ATOM 2183 C CA . ASP A 1 271 ? 22.595 55.527 167.365 1.00 13.80 270 ASP A CA 1
ATOM 2184 C C . ASP A 1 271 ? 23.557 55.430 166.196 1.00 13.51 270 ASP A C 1
ATOM 2185 O O . ASP A 1 271 ? 23.535 54.469 165.422 1.00 14.58 270 ASP A O 1
ATOM 2190 N N . GLU A 1 272 ? 24.387 56.475 166.051 1.00 14.61 271 GLU A N 1
ATOM 2191 C CA . GLU A 1 272 ? 25.286 56.496 164.907 1.00 18.36 271 GLU A CA 1
ATOM 2192 C C . GLU A 1 272 ? 26.311 55.378 164.961 1.00 15.47 271 GLU A C 1
ATOM 2193 O O . GLU A 1 272 ? 26.712 54.871 163.895 1.00 15.48 271 GLU A O 1
ATOM 2199 N N . LYS A 1 273 ? 26.755 54.963 166.157 1.00 15.74 272 LYS A N 1
ATOM 2200 C CA . LYS A 1 273 ? 27.712 53.868 166.191 1.00 15.48 272 LYS A CA 1
ATOM 2201 C C . LYS A 1 273 ? 27.093 52.605 165.625 1.00 15.73 272 LYS A C 1
ATOM 2202 O O . LYS A 1 273 ? 27.754 51.824 164.917 1.00 15.72 272 LYS A O 1
ATOM 2208 N N . MET A 1 274 ? 25.817 52.366 165.963 1.00 13.44 273 MET A N 1
ATOM 2209 C CA . MET A 1 274 ? 25.128 51.192 165.440 1.00 13.32 273 MET A CA 1
ATOM 2210 C C . MET A 1 274 ? 24.880 51.297 163.943 1.00 12.73 273 MET A C 1
ATOM 2211 O O . MET A 1 274 ? 24.938 50.280 163.211 1.00 12.28 273 MET A O 1
ATOM 2216 N N . PHE A 1 275 ? 24.592 52.505 163.465 1.00 12.91 274 PHE A N 1
ATOM 2217 C CA . PHE A 1 275 ? 24.480 52.713 162.024 1.00 11.16 274 PHE A CA 1
ATOM 2218 C C . PHE A 1 275 ? 25.746 52.262 161.311 1.00 12.93 274 PHE A C 1
ATOM 2219 O O . PHE A 1 275 ? 25.642 51.543 160.279 1.00 13.55 274 PHE A O 1
ATOM 2227 N N . LEU A 1 276 ? 26.913 52.609 161.873 1.00 15.07 275 LEU A N 1
ATOM 2228 C CA . LEU A 1 276 ? 28.162 52.217 161.214 1.00 15.19 275 LEU A CA 1
ATOM 2229 C C . LEU A 1 276 ? 28.352 50.714 161.371 1.00 16.39 275 LEU A C 1
ATOM 2230 O O . LEU A 1 276 ? 28.686 50.024 160.409 1.00 17.56 275 LEU A O 1
ATOM 2235 N N . LYS A 1 277 ? 28.033 50.178 162.533 1.00 14.20 276 LYS A N 1
ATOM 2236 C CA . LYS A 1 277 ? 28.290 48.746 162.744 1.00 14.84 276 LYS A CA 1
ATOM 2237 C C . LYS A 1 277 ? 27.457 47.864 161.818 1.00 16.49 276 LYS A C 1
ATOM 2238 O O . LYS A 1 277 ? 27.903 46.785 161.404 1.00 18.31 276 LYS A O 1
ATOM 2244 N N . ARG A 1 278 ? 26.209 48.248 161.537 1.00 13.63 277 ARG A N 1
ATOM 2245 C CA . ARG A 1 278 ? 25.384 47.403 160.670 1.00 13.83 277 ARG A CA 1
ATOM 2246 C C . ARG A 1 278 ? 25.674 47.529 159.188 1.00 16.46 277 ARG A C 1
ATOM 2247 O O . ARG A 1 278 ? 25.006 46.806 158.394 1.00 17.16 277 ARG A O 1
ATOM 2255 N N . GLY A 1 279 ? 26.592 48.406 158.801 1.00 16.58 278 GLY A N 1
ATOM 2256 C CA . GLY A 1 279 ? 26.867 48.590 157.390 1.00 20.27 278 GLY A CA 1
ATOM 2257 C C . GLY A 1 279 ? 26.057 49.684 156.715 1.00 18.47 278 GLY A C 1
ATOM 2258 O O . GLY A 1 279 ? 25.938 49.668 155.472 1.00 18.77 278 GLY A O 1
ATOM 2259 N N . GLY A 1 280 ? 25.609 50.700 157.479 1.00 16.84 279 GLY A N 1
ATOM 2260 C CA . GLY A 1 280 ? 24.764 51.763 156.942 1.00 16.44 279 GLY A CA 1
ATOM 2261 C C . GLY A 1 280 ? 25.470 52.688 155.953 1.00 14.45 279 GLY A C 1
ATOM 2262 O O . GLY A 1 280 ? 24.832 53.235 155.051 1.00 14.01 279 GLY A O 1
ATOM 2263 N N . LYS A 1 281 ? 26.754 52.837 156.026 1.00 15.81 280 LYS A N 1
ATOM 2264 C CA . LYS A 1 281 ? 27.465 53.576 155.024 1.00 16.57 280 LYS A CA 1
ATOM 2265 C C . LYS A 1 281 ? 28.205 52.593 154.108 1.00 18.12 280 LYS A C 1
ATOM 2266 O O . LYS A 1 281 ? 29.067 51.845 154.571 1.00 19.18 280 LYS A O 1
ATOM 2272 N N . TYR A 1 282 ? 27.855 52.585 152.815 1.00 15.85 281 TYR A N 1
ATOM 2273 C CA . TYR A 1 282 ? 28.377 51.596 151.861 1.00 15.22 281 TYR A CA 1
ATOM 2274 C C . TYR A 1 282 ? 28.436 52.248 150.491 1.00 16.32 281 TYR A C 1
ATOM 2275 O O . TYR A 1 282 ? 28.109 53.434 150.331 1.00 18.33 281 TYR A O 1
ATOM 2284 N N . VAL A 1 283 ? 28.923 51.473 149.500 1.00 16.85 282 VAL A N 1
ATOM 2285 C CA . VAL A 1 283 ? 29.069 51.966 148.130 1.00 19.55 282 VAL A CA 1
ATOM 2286 C C . VAL A 1 283 ? 27.664 52.036 147.525 1.00 17.60 282 VAL A C 1
ATOM 2287 O O . VAL A 1 283 ? 27.128 51.042 147.042 1.00 18.19 282 VAL A O 1
ATOM 2291 N N . TRP A 1 284 ? 27.074 53.221 147.573 1.00 18.73 283 TRP A N 1
ATOM 2292 C CA . TRP A 1 284 ? 25.652 53.384 147.344 1.00 18.24 283 TRP A CA 1
ATOM 2293 C C . TRP A 1 284 ? 25.294 54.257 146.146 1.00 18.21 283 TRP A C 1
ATOM 2294 O O . TRP A 1 284 ? 24.100 54.518 145.953 1.00 18.86 283 TRP A O 1
ATOM 2305 N N . SER A 1 285 ? 26.247 54.728 145.339 1.00 17.91 284 SER A N 1
ATOM 2306 C CA . SER A 1 285 ? 25.972 55.540 144.161 1.00 21.84 284 SER A CA 1
ATOM 2307 C C . SER A 1 285 ? 26.234 54.719 142.920 1.00 26.77 284 SER A C 1
ATOM 2308 O O . SER A 1 285 ? 27.211 53.948 142.863 1.00 26.06 284 SER A O 1
ATOM 2311 N N . LYS A 1 286 ? 25.378 54.906 141.909 1.00 27.17 285 LYS A N 1
ATOM 2312 C CA . LYS A 1 286 ? 25.450 53.942 140.829 1.00 31.51 285 LYS A CA 1
ATOM 2313 C C . LYS A 1 286 ? 26.704 54.081 139.994 1.00 31.27 285 LYS A C 1
ATOM 2314 O O . LYS A 1 286 ? 27.152 53.081 139.450 1.00 31.38 285 LYS A O 1
ATOM 2320 N N . ALA A 1 287 ? 27.348 55.251 139.976 1.00 32.06 286 ALA A N 1
ATOM 2321 C CA . ALA A 1 287 ? 28.632 55.352 139.287 1.00 36.85 286 ALA A CA 1
ATOM 2322 C C . ALA A 1 287 ? 29.671 54.410 139.883 1.00 40.87 286 ALA A C 1
ATOM 2323 O O . ALA A 1 287 ? 30.644 54.053 139.208 1.00 43.97 286 ALA A O 1
ATOM 2325 N N . ASP A 1 288 ? 29.515 54.014 141.147 1.00 39.55 287 ASP A N 1
ATOM 2326 C CA . ASP A 1 288 ? 30.522 53.208 141.814 1.00 38.66 287 ASP A CA 1
ATOM 2327 C C . ASP A 1 288 ? 30.175 51.739 141.824 1.00 40.77 287 ASP A C 1
ATOM 2328 O O . ASP A 1 288 ? 30.935 50.948 142.392 1.00 41.98 287 ASP A O 1
ATOM 2333 N N . MET A 1 289 ? 29.060 51.339 141.215 1.00 38.77 288 MET A N 1
ATOM 2334 C CA . MET A 1 289 ? 28.720 49.906 141.173 1.00 39.73 288 MET A CA 1
ATOM 2335 C C . MET A 1 289 ? 28.973 49.199 139.835 1.00 43.29 288 MET A C 1
ATOM 2336 O O . MET A 1 289 ? 28.862 49.828 138.772 1.00 47.28 288 MET A O 1
#

Radius of gyration: 17.72 Å; Cα contacts (8 Å, |Δi|>4): 618; chains: 1; bounding box: 40×47×42 Å

Secondary structure (DSSP, 8-state):
-----EEEEE-----S---TT-SS--S------HHHHHHHHHHHHHTT--EEEEESS-GGGGGGGHHHHHHHHIIIIIS--SEEEEEE-STT--HHHHHHHGGG-SEEEEE---S-HHHHHHHT-S-SSS--S-HHHHHHHHHHHHT-EEEEEEEE-TTTTT---HHHHHHH--SEEEEEEP---BTTTBSTT-S---GGG---HHHHHHHHHHTTT-TTEEEE-HHHHTTSSEEE-TTSEEEE-TTSS-EEEEEHHHH-HHHHHTTS---HHHHHHTT-S---SGGG-

Nearest PDB structures (foldseek):
  7n7h-assembly1_A  TM=1.003E+00  e=3.784E-66  Nematostella vectensis
  6q2q-assembly2_B  TM=9.919E-01  e=1.045E-53  Mus musculus
  6q2q-assembly1_A  TM=9.860E-01  e=1.262E-53  Mus musculus
  5vsm-assembly1_A  TM=9.802E-01  e=3.372E-44  Mus musculus
  5vsm-assembly2_B  TM=9.822E-01  e=2.622E-42  Mus musculus

Organism: Nematostella vectensis (NCBI:txid45351)

Foldseek 3Di:
DDQQAEAEEQQAAAAQWDFQLDQAHRPDGFGDDLVLVLVLLLLSVVSHHQEYEYHHHACCVPPNNVSVQVVLCCCCPVVVRQAYEYEHCQFRDDLVSCVRRVVSHAEYEHEDADPDVVLCVVRGSAGPDDGDDCSPVVVLVSCVVSVHQYEYEHEQWPSCLPPQCQVVCVVSVGQAYEYEQRAAAPLDQDDDPHPHPRPRTHDDPVSLVVSCVSRVVDPRYQYAYNVLPQQAHFYQYSQQFAFACPVRHGHTFPHCSVVNDVVRVVVNNHDNVSNVVSPVDDDRGSVRD

Sequence (289 aa):
MTVPVVSVNYHFTRQCNYQCGFCFHTAKTSFVLPIEEEAKKGLLMLMKAGMEKVNFSGGEPFLHDRGKFVGELVRYCKQELELPSVSIVVSNGSLIRDNWFNKYGECLDILAISCCDSFDEETNVLIGRRQKGKNHVEALRRVRDMCQQYKVAFKLNTVVNTYNKQEDMTSHIQELCCPVRWKVFQCLVVIAGENSGEDALRDAEQFLVSNHEFDQFISRHASLECLVPESNEKMQNSYLILDEYMRFLDCTGGSKSPSKSILDVGVDQAMKFSGFDEKMFLKRGGKYVWSKADM

Solvent-accessible surface area: 12985 Å² total; per-residue (Å²): 191,52,71,4,34,13,0,18,0,15,0,1,15,68,56,15,32,73,11,15,14,33,62,6,4,46,111,46,80,78,26,11,73,49,95,74,0,23,119,0,0,68,57,0,55,151,28,25,5,64,12,0,10,0,11,6,20,4,0,2,67,50,86,166,0,106,12,0,0,37,0,0,64,31,0,41,99,98,11,129,4,57,0,0,0,0,27,2,16,0,4,22,3,82,69,126,17,1,105,130,12,0,158,12,0,1,0,0,1,3,22,12,1,3,54,60,85,126,14,15,86,112,1,11,35,63,50,166,75,189,58,67,129,102,13,32,121,110,0,44,87,10,0,125,116,47,162,8,14,2,14,0,10,0,20,0,0,40,72,2,53,130,36,85,0,27,75,76,1,106,112,15,82,11,77,18,0,8,0,20,3,4,18,59,5,40,32,1,1,38,56,185,140,24,95,67,95,0,130,109,6,58,14,58,104,119,45,6,76,84,0,32,80,66,0,74,86,16,179,24,27,24,52,0,27,42,122,60,15,51,35,0,40,1,20,0,1,3,72,0,71,0,5,34,6,76,76,29,39,22,55,67,11,146,13,0,49,122,51,26,9,73,79,1,18,151,114,7,23,33,51,72,148,28,6,95,146,19,28,4,108,47,101,10,18,58,102,101,99